Protein AF-0000000083253876 (afdb_homodimer)

pLDDT: mean 82.01, std 16.74, range [42.44, 98.65]

Foldseek 3Di:
DVVLLVVVLVVLVCLVVVLVVDDALLVSVLSSLVVLLVVCVVCLVSLVVSVCCQVQPADPVRHRPHCPVPPLVSLVSQLVSLVRNVVVVVFADADSVNSSVVSVVSVVLSVVSSVCVVVPVPDDSVVSSVVSSVVVSVVGHDDDD/DVVLLVVVLVVLVVLVVVLVVDDALLVSVLSSLVVLLVVCVVCLVSLVVSVCCQVQPADPVRHRDRPPVPPLVSLVSQLVSLVRNVVVVVFADADSVNSSVVSVVSVVLSVVSSVCVVVPVPDDSVVSSVVSSVVVSVVGHYDDD

Secondary structure (DSSP, 8-state):
-HHHHHHHHHHHHHHHHHHTT-SSHHHHHHHHHHHHHHHHHHTHHHHHHHHHHHHH-B-TTS-BSS--TT-GGGGHHHHHHHHHHHHTT-S----HHHHHHHHHHHHHHHHHHHHHHHH-TT--HHHHHHHHHHHHHHHHPPP--/-HHHHHHHHHHHHHHHHHHTT-SSHHHHHHHHHHHHHHHHHHTHHHHHHHHHHHHH-B-TTS-BSS--TT-GGGGHHHHHHHHHHHHTT-S----HHHHHHHHHHHHHHHHHHHHHHHH-TT--HHHHHHHHHHHHHHHHPPP--

Solvent-accessible surface area (backbone atoms only — not comparable to full-atom values): 15857 Å² total; per-residue (Å²): 112,73,59,60,54,49,44,54,54,44,49,59,55,50,51,54,59,68,45,71,70,47,89,44,34,61,56,30,54,46,49,54,54,48,50,54,54,50,48,40,66,76,36,46,70,61,49,50,51,47,50,51,44,37,78,59,38,49,46,97,84,64,44,65,69,46,69,58,64,67,58,60,66,80,35,44,68,48,34,51,39,52,51,44,10,47,73,74,60,60,28,35,94,68,52,74,67,41,32,51,48,50,25,51,33,51,52,38,41,54,53,46,50,54,52,36,59,74,55,26,90,81,58,54,64,67,61,50,47,54,35,53,45,52,42,53,50,38,43,33,44,53,74,81,128,112,73,60,59,55,49,45,52,54,44,48,58,54,50,53,52,59,70,45,71,72,46,90,44,35,60,57,29,54,47,49,51,56,48,52,53,53,49,47,41,66,76,36,45,70,60,50,51,53,47,51,50,44,42,78,60,39,48,46,98,84,66,43,62,67,65,66,50,64,68,58,60,67,81,36,46,68,50,34,51,40,53,52,43,10,47,73,75,60,57,28,32,95,68,51,73,66,42,33,51,47,49,24,50,32,50,52,38,42,54,53,47,49,54,53,36,58,75,56,24,91,80,57,55,65,68,62,49,48,55,35,53,45,52,42,53,51,40,42,35,42,52,74,82,126

Radius of gyration: 18.75 Å; Cα contacts (8 Å, |Δi|>4): 292; chains: 2; bounding box: 39×58×48 Å

InterPro domains:
  IPR036271 Tetracyclin repressor-like, C-terminal domain superfamily [SSF48498] (25-137)

Nearest PDB structures (foldseek):
  2f07-assembly1_B  TM=6.619E-01  e=4.358E-02  Bacillus subtilis subsp. subtilis str. 168
  3qpl-assembly1_A  TM=7.274E-01  e=1.637E-01  Mycobacterium tuberculosis
  4jps-assembly1_B  TM=2.281E-01  e=9.651E+00  Homo sapiens
  2f07-assembly1_B  TM=6.609E-01  e=1.029E-01  Bacillus subtilis subsp. subtilis str. 168
  8iyj-assembly1_T5  TM=2.016E-01  e=9.267E+00  Mus musculus

Organism: NCBI:txid582686

Structure (mmCIF, N/CA/C/O backbone):
data_AF-0000000083253876-model_v1
#
loop_
_entity.id
_entity.type
_entity.pdbx_description
1 polymer 'TetR family transcriptional regulator'
#
loop_
_atom_site.group_PDB
_atom_site.id
_atom_site.type_symbol
_atom_site.label_atom_id
_atom_site.label_alt_id
_atom_site.label_comp_id
_atom_site.label_asym_id
_atom_site.label_entity_id
_atom_site.label_seq_id
_atom_site.pdbx_PDB_ins_code
_atom_site.Cartn_x
_atom_site.Cartn_y
_atom_site.Cartn_z
_atom_site.occupancy
_atom_site.B_iso_or_equiv
_atom_site.auth_seq_id
_atom_site.auth_comp_id
_atom_site.auth_asym_id
_atom_site.auth_atom_id
_atom_site.pdbx_PDB_model_num
ATOM 1 N N . MET A 1 1 ? -10.119 11.822 23.456 1 42.54 1 MET A N 1
ATOM 2 C CA . MET A 1 1 ? -9.439 11.86 22.164 1 42.54 1 MET A CA 1
ATOM 3 C C . MET A 1 1 ? -8.58 10.616 21.964 1 42.54 1 MET A C 1
ATOM 5 O O . MET A 1 1 ? -8.663 9.959 20.925 1 42.54 1 MET A O 1
ATOM 9 N N . GLN A 1 2 ? -7.855 10.327 23.086 1 49.99 2 GLN A N 1
ATOM 10 C CA . GLN A 1 2 ? -7.008 9.139 23.079 1 49.99 2 GLN A CA 1
ATOM 11 C C . GLN A 1 2 ? -7.84 7.871 22.904 1 49.99 2 GLN A C 1
ATOM 13 O O . GLN A 1 2 ? -7.433 6.948 22.196 1 49.99 2 GLN A O 1
ATOM 18 N N . HIS A 1 3 ? -8.916 7.945 23.328 1 50.51 3 HIS A N 1
ATOM 19 C CA . HIS A 1 3 ? -9.791 6.779 23.358 1 50.51 3 HIS A CA 1
ATOM 20 C C . HIS A 1 3 ? -10.293 6.431 21.961 1 50.51 3 HIS A C 1
ATOM 22 O O . HIS A 1 3 ? -10.444 5.254 21.626 1 50.51 3 HIS A O 1
ATOM 28 N N . ILE A 1 4 ? -10.472 7.443 21.21 1 48.75 4 ILE A N 1
ATOM 29 C CA . ILE A 1 4 ? -11.059 7.219 19.894 1 48.75 4 ILE A CA 1
ATOM 30 C C . ILE A 1 4 ? -10.067 6.471 19.007 1 48.75 4 ILE A C 1
ATOM 32 O O . ILE A 1 4 ? -10.444 5.536 18.295 1 48.75 4 ILE A O 1
ATOM 36 N N . VAL A 1 5 ? -8.858 6.868 19.146 1 54.65 5 VAL A N 1
ATOM 37 C CA . VAL A 1 5 ? -7.824 6.203 18.361 1 54.65 5 VAL A CA 1
ATOM 38 C C . VAL A 1 5 ? -7.683 4.752 18.817 1 54.65 5 VAL A C 1
ATOM 40 O O . VAL A 1 5 ? -7.577 3.843 17.99 1 54.65 5 VAL A O 1
ATOM 43 N N . GLU A 1 6 ? -7.663 4.573 20.042 1 54.77 6 GLU A N 1
ATOM 44 C CA . GLU A 1 6 ? -7.535 3.226 20.59 1 54.77 6 GLU A CA 1
ATOM 45 C C . GLU A 1 6 ? -8.688 2.334 20.137 1 54.77 6 GLU A C 1
ATOM 47 O O . GLU A 1 6 ? -8.492 1.149 19.859 1 54.77 6 GLU A O 1
ATOM 52 N N . ASP A 1 7 ? -9.699 2.916 20.066 1 52.88 7 ASP A N 1
ATOM 53 C CA . ASP A 1 7 ? -10.888 2.156 19.694 1 52.88 7 ASP A CA 1
ATOM 54 C C . ASP A 1 7 ? -10.781 1.634 18.263 1 52.88 7 ASP A C 1
ATOM 56 O O . ASP A 1 7 ? -11.195 0.509 17.974 1 52.88 7 ASP A O 1
ATOM 60 N N . LEU A 1 8 ? -10.287 2.429 17.45 1 52.64 8 LEU A N 1
ATOM 61 C CA . LEU A 1 8 ? -10.181 1.993 16.062 1 52.64 8 LEU A CA 1
ATOM 62 C C . LEU A 1 8 ? -9.224 0.813 15.934 1 52.64 8 LEU A C 1
ATOM 64 O O . LEU A 1 8 ? -9.502 -0.141 15.203 1 52.64 8 LEU A O 1
ATOM 68 N N . TYR A 1 9 ? -8.189 0.97 16.686 1 53.03 9 TYR A N 1
ATOM 69 C CA . TYR A 1 9 ? -7.237 -0.135 16.659 1 53.03 9 TYR A CA 1
ATOM 70 C C . TYR A 1 9 ? -7.824 -1.377 17.32 1 53.03 9 TYR A C 1
ATOM 72 O O . TYR A 1 9 ? -7.616 -2.496 16.847 1 53.03 9 TYR A O 1
ATOM 80 N N . VAL A 1 10 ? -8.532 -1.11 18.343 1 50.83 10 VAL A N 1
ATOM 81 C CA . VAL A 1 10 ? -9.207 -2.213 19.018 1 50.83 10 VAL A CA 1
ATOM 82 C C . VAL A 1 10 ? -10.227 -2.849 18.076 1 50.83 10 VAL A C 1
ATOM 84 O O . VAL A 1 10 ? -10.349 -4.075 18.021 1 50.83 10 VAL A O 1
ATOM 87 N N . LYS A 1 11 ? -10.87 -1.978 17.405 1 49.69 11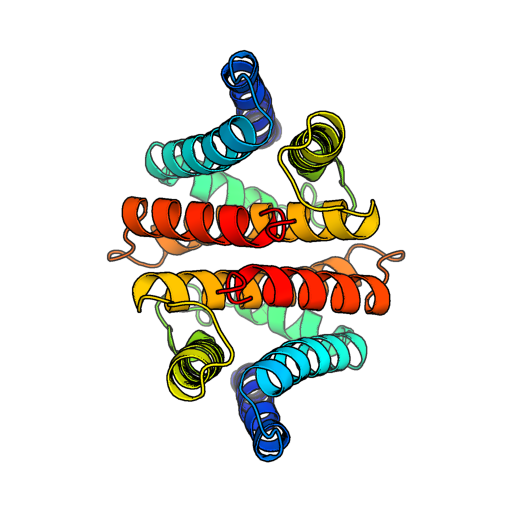 LYS A N 1
ATOM 88 C CA . LYS A 1 11 ? -11.86 -2.554 16.5 1 49.69 11 LYS A CA 1
ATOM 89 C C . LYS A 1 11 ? -11.188 -3.348 15.383 1 49.69 11 LYS A C 1
ATOM 91 O O . LYS A 1 11 ? -11.704 -4.38 14.95 1 49.69 11 LYS A O 1
ATOM 96 N N . GLY A 1 12 ? -10.12 -2.879 14.907 1 49.77 12 GLY A N 1
ATOM 97 C CA . GLY A 1 12 ? -9.315 -3.713 14.029 1 49.77 12 GLY A CA 1
ATOM 98 C C . GLY A 1 12 ? -8.945 -5.047 14.647 1 49.77 12 GLY A C 1
ATOM 99 O O . GLY A 1 12 ? -9.031 -6.087 13.991 1 49.77 12 GLY A O 1
ATOM 100 N N . ALA A 1 13 ? -8.557 -4.953 15.97 1 50.08 13 ALA A N 1
ATOM 101 C CA . ALA A 1 13 ? -8.302 -6.173 16.73 1 50.08 13 ALA A CA 1
ATOM 102 C C . ALA A 1 13 ? -9.567 -7.019 16.85 1 50.08 13 ALA A C 1
ATOM 104 O O . ALA A 1 13 ? -9.503 -8.25 16.822 1 50.08 13 ALA A O 1
ATOM 105 N N . SER A 1 14 ? -10.608 -6.418 17.1 1 48.39 14 SER A N 1
ATOM 106 C CA . SER A 1 14 ? -11.852 -7.169 17.228 1 48.39 14 SER A CA 1
ATOM 107 C C . SER A 1 14 ? -12.174 -7.929 15.946 1 48.39 14 SER A C 1
ATOM 109 O O . SER A 1 14 ? -12.811 -8.984 15.986 1 48.39 14 SER A O 1
ATOM 111 N N . PHE A 1 15 ? -11.956 -7.317 14.852 1 47.06 15 PHE A N 1
ATOM 112 C CA . PHE A 1 15 ? -12.221 -8.015 13.6 1 47.06 15 PHE A CA 1
ATOM 113 C C . PHE A 1 15 ? -11.455 -9.332 13.54 1 47.06 15 PHE A C 1
ATOM 115 O O . PHE A 1 15 ? -11.934 -10.309 12.96 1 47.06 15 PHE A O 1
ATOM 122 N N . MET A 1 16 ? -10.357 -9.393 14.203 1 51.74 16 MET A N 1
ATOM 123 C CA . MET A 1 16 ? -9.684 -10.68 14.352 1 51.74 16 MET A CA 1
ATOM 124 C C . MET A 1 16 ? -10.614 -11.71 14.982 1 51.74 16 MET A C 1
ATOM 126 O O . MET A 1 16 ? -10.506 -12.905 14.7 1 51.74 16 MET A O 1
ATOM 130 N N . SER A 1 17 ? -11.501 -11.285 15.724 1 49.72 17 SER A N 1
ATOM 131 C CA . SER A 1 17 ? -12.439 -12.228 16.325 1 49.72 17 SER A CA 1
ATOM 132 C C . SER A 1 17 ? -13.345 -12.853 15.27 1 49.72 17 SER A C 1
ATOM 134 O O . SER A 1 17 ? -13.814 -13.981 15.437 1 49.72 17 SER A O 1
ATOM 136 N N . LYS A 1 18 ? -13.747 -12.186 14.317 1 49.7 18 LYS A N 1
ATOM 137 C CA . LYS A 1 18 ? -14.609 -12.788 13.303 1 49.7 18 LYS A CA 1
ATOM 138 C C . LYS A 1 18 ? -13.839 -13.799 12.458 1 49.7 18 LYS A C 1
ATOM 140 O O . LYS A 1 18 ? -14.432 -14.714 11.883 1 49.7 18 LYS A O 1
ATOM 145 N N . ILE A 1 19 ? -12.475 -13.662 12.484 1 55.25 19 ILE A N 1
ATOM 146 C CA . ILE A 1 19 ? -11.596 -14.492 11.667 1 55.25 19 ILE A CA 1
ATOM 147 C C . ILE A 1 19 ? -11.462 -15.876 12.297 1 55.25 19 ILE A C 1
ATOM 149 O O . ILE A 1 19 ? -11.122 -16.845 11.615 1 55.25 19 ILE A O 1
ATOM 153 N N . ALA A 1 20 ? -12.03 -15.95 13.469 1 58.11 20 ALA A N 1
ATOM 154 C CA . ALA A 1 20 ? -11.895 -17.215 14.186 1 58.11 20 ALA A CA 1
ATOM 155 C C . ALA A 1 20 ? -12.693 -18.322 13.502 1 58.11 20 ALA A C 1
ATOM 157 O O . ALA A 1 20 ? -12.462 -19.507 13.751 1 58.11 20 ALA A O 1
ATOM 158 N N . THR A 1 21 ? -13.315 -17.932 12.499 1 67.43 21 THR A N 1
ATOM 159 C CA . THR A 1 21 ? -14.162 -19 11.979 1 67.43 21 THR A CA 1
ATOM 160 C C . THR A 1 21 ? -13.641 -19.496 10.633 1 67.43 21 THR A C 1
ATOM 162 O O . THR A 1 21 ? -14.15 -20.477 10.088 1 67.43 21 THR A O 1
ATOM 165 N N . GLU A 1 22 ? -12.647 -18.861 10.168 1 78.93 22 GLU A N 1
ATOM 166 C CA . GLU A 1 22 ? -12.165 -19.276 8.854 1 78.93 22 GLU A CA 1
ATOM 167 C C . GLU A 1 22 ? -11.342 -20.557 8.947 1 78.93 22 GLU A C 1
ATOM 169 O O . GLU A 1 22 ? -10.616 -20.765 9.922 1 78.93 22 GLU A O 1
ATOM 174 N N . SER A 1 23 ? -11.441 -21.385 7.91 1 86.28 23 SER A N 1
ATOM 175 C CA . SER A 1 23 ? -10.849 -22.718 7.961 1 86.28 23 SER A CA 1
ATOM 176 C C . SER A 1 23 ? -9.455 -22.728 7.343 1 86.28 23 SER A C 1
ATOM 178 O O . SER A 1 23 ? -8.683 -23.665 7.554 1 86.28 23 SER A O 1
ATOM 180 N N . THR A 1 24 ? -9.201 -21.783 6.538 1 91.98 24 THR A N 1
ATOM 181 C CA . THR A 1 24 ? -7.872 -21.718 5.94 1 91.98 24 THR A CA 1
ATOM 182 C C . THR A 1 24 ? -7.307 -20.303 6.03 1 91.98 24 THR A C 1
ATOM 184 O O . THR A 1 24 ? -8.057 -19.339 6.198 1 91.98 24 THR A O 1
ATOM 187 N N . ALA A 1 25 ? -6.036 -20.177 5.929 1 92.9 25 ALA A N 1
ATOM 188 C CA . ALA A 1 25 ? -5.381 -18.872 5.913 1 92.9 25 ALA A CA 1
ATOM 189 C C . ALA A 1 25 ? -5.85 -18.038 4.725 1 92.9 25 ALA A C 1
ATOM 191 O O . ALA A 1 25 ? -5.995 -16.818 4.833 1 92.9 25 ALA A O 1
ATOM 192 N N . SER A 1 26 ? -6.079 -18.73 3.603 1 94.72 26 SER A N 1
ATOM 193 C CA . SER A 1 26 ? -6.536 -18.034 2.404 1 94.72 26 SER A CA 1
ATOM 194 C C . SER A 1 26 ? -7.883 -17.357 2.637 1 94.72 26 SER A C 1
ATOM 196 O O . SER A 1 26 ? -8.052 -16.176 2.327 1 94.72 26 SER A O 1
ATOM 198 N N . THR A 1 27 ? -8.833 -18.074 3.235 1 93.98 27 THR A N 1
ATOM 199 C CA . THR A 1 27 ? -10.147 -17.501 3.506 1 93.98 27 THR A CA 1
ATOM 200 C C . THR A 1 27 ? -10.059 -16.438 4.597 1 93.98 27 THR A C 1
ATOM 202 O O . THR A 1 27 ? -10.804 -15.456 4.574 1 93.98 27 THR A O 1
ATOM 205 N N . MET A 1 28 ? -9.126 -16.602 5.494 1 92.9 28 MET A N 1
ATOM 206 C CA . MET A 1 28 ? -8.935 -15.615 6.553 1 92.9 28 MET A CA 1
ATOM 207 C C . MET A 1 28 ? -8.371 -14.315 5.99 1 92.9 28 MET A C 1
ATOM 209 O O . MET A 1 28 ? -8.802 -13.227 6.376 1 92.9 28 MET A O 1
ATOM 213 N N . LEU A 1 29 ? -7.385 -14.415 5.095 1 93.99 29 LEU A N 1
ATOM 214 C CA . LEU A 1 29 ? -6.812 -13.228 4.47 1 93.99 29 LEU A CA 1
ATOM 215 C C . LEU A 1 29 ? -7.874 -12.457 3.692 1 93.99 29 LEU A C 1
ATOM 217 O O . LEU A 1 29 ? -7.97 -11.233 3.809 1 93.99 29 LEU A O 1
ATOM 221 N N . ARG A 1 30 ? -8.698 -13.145 2.99 1 95.41 30 ARG A N 1
ATOM 222 C CA . ARG A 1 30 ? -9.806 -12.54 2.259 1 95.41 30 ARG A CA 1
ATOM 223 C C . ARG A 1 30 ? -10.758 -11.818 3.206 1 95.41 30 ARG A C 1
ATOM 225 O O . ARG A 1 30 ? -11.12 -10.663 2.969 1 95.41 30 ARG A O 1
ATOM 232 N N . SER A 1 31 ? -11.132 -12.48 4.24 1 93.14 31 SER A N 1
ATOM 233 C CA . SER A 1 31 ? -12.074 -11.925 5.206 1 93.14 31 SER A CA 1
ATOM 234 C C . SER A 1 31 ? -11.501 -10.687 5.888 1 93.14 31 SER A C 1
ATOM 236 O O . SER A 1 31 ? -12.227 -9.728 6.158 1 93.14 31 SER A O 1
ATOM 238 N N . TYR A 1 32 ? -10.209 -10.722 6.154 1 91.94 32 TYR A N 1
ATOM 239 C CA . TYR A 1 32 ? -9.542 -9.584 6.777 1 91.94 32 TYR A CA 1
ATOM 240 C C . TYR A 1 32 ? -9.643 -8.344 5.897 1 91.94 32 TYR A C 1
ATOM 242 O O . TYR A 1 32 ? -10.053 -7.278 6.361 1 91.94 32 TYR A O 1
ATOM 250 N N . ILE A 1 33 ? -9.316 -8.45 4.665 1 94.85 33 ILE A N 1
ATOM 251 C CA . ILE A 1 33 ? -9.334 -7.327 3.734 1 94.85 33 ILE A CA 1
ATOM 252 C C . ILE A 1 33 ? -10.768 -6.839 3.541 1 94.85 33 ILE A C 1
ATOM 254 O O . ILE A 1 33 ? -11.046 -5.644 3.669 1 94.85 33 ILE A O 1
ATOM 258 N N . GLU A 1 34 ? -11.677 -7.76 3.34 1 94.27 34 GLU A N 1
ATOM 259 C CA . GLU A 1 34 ? -13.072 -7.421 3.08 1 94.27 34 GLU A CA 1
ATOM 260 C C . GLU A 1 34 ? -13.696 -6.7 4.272 1 94.27 34 GLU A C 1
ATOM 262 O O . GLU A 1 34 ? -14.347 -5.666 4.107 1 94.27 34 GLU A O 1
ATOM 267 N N . THR A 1 35 ? -13.51 -7.206 5.423 1 91.49 35 THR A N 1
ATOM 268 C CA . THR A 1 35 ? -14.161 -6.66 6.609 1 91.49 35 THR A CA 1
ATOM 269 C C . THR A 1 35 ? -13.606 -5.278 6.943 1 91.49 35 THR A C 1
ATOM 271 O O . THR A 1 35 ? -14.354 -4.383 7.342 1 91.49 35 THR A O 1
ATOM 274 N N . ASN A 1 36 ? -12.291 -5.12 6.82 1 91.82 36 ASN A N 1
ATOM 275 C CA . ASN A 1 36 ? -11.705 -3.805 7.054 1 91.82 36 ASN A CA 1
ATOM 276 C C . ASN A 1 36 ? -12.267 -2.761 6.092 1 91.82 36 ASN A C 1
ATOM 278 O O . ASN A 1 36 ? -12.657 -1.671 6.512 1 91.82 36 ASN A O 1
ATOM 282 N N . LEU A 1 37 ? -12.347 -3.104 4.822 1 94.82 37 LEU A N 1
ATOM 283 C CA . LEU A 1 37 ? -12.811 -2.151 3.82 1 94.82 37 LEU A CA 1
ATOM 284 C C . LEU A 1 37 ? -14.304 -1.884 3.974 1 94.82 37 LEU A C 1
ATOM 286 O O . LEU A 1 37 ? -14.765 -0.762 3.751 1 94.82 37 LEU A O 1
ATOM 290 N N . GLU A 1 38 ? -15.093 -2.899 4.382 1 92.84 38 GLU A N 1
ATOM 291 C CA . GLU A 1 38 ? -16.507 -2.705 4.69 1 92.84 38 GLU A CA 1
ATOM 292 C C . GLU A 1 38 ? -16.691 -1.753 5.868 1 92.84 38 GLU A C 1
ATOM 294 O O . GLU A 1 38 ? -17.584 -0.904 5.854 1 92.84 38 GLU A O 1
ATOM 299 N N . TYR A 1 39 ? -15.931 -1.941 6.819 1 89.76 39 TYR A N 1
ATOM 300 C CA . TYR A 1 39 ? -15.981 -1.074 7.99 1 89.76 39 TYR A CA 1
ATOM 301 C C . TYR A 1 39 ? -15.68 0.372 7.613 1 89.76 39 TYR A C 1
ATOM 303 O O . TYR A 1 39 ? -16.376 1.292 8.047 1 89.76 39 TYR A O 1
ATOM 311 N N . ILE A 1 40 ? -14.621 0.593 6.892 1 92.58 40 ILE A N 1
ATOM 312 C CA . ILE A 1 40 ? -14.224 1.924 6.448 1 92.58 40 ILE A CA 1
ATOM 313 C C . ILE A 1 40 ? -15.374 2.578 5.684 1 92.58 40 ILE A C 1
ATOM 315 O O . ILE A 1 40 ? -15.695 3.746 5.914 1 92.58 40 ILE A O 1
ATOM 319 N N . LEU A 1 41 ? -15.967 1.755 4.777 1 92.96 41 LEU A N 1
ATOM 320 C CA . LEU A 1 41 ? -17.071 2.276 3.979 1 92.96 41 LEU A CA 1
ATOM 321 C C . LEU A 1 41 ? -18.248 2.666 4.867 1 92.96 41 LEU A C 1
ATOM 323 O O . LEU A 1 41 ? -18.851 3.724 4.678 1 92.96 41 LEU A O 1
ATOM 327 N N . ALA A 1 42 ? -18.568 1.877 5.852 1 91.79 42 ALA A N 1
ATOM 328 C CA . ALA A 1 42 ? -19.718 2.076 6.73 1 91.79 42 ALA A CA 1
ATOM 329 C C . ALA A 1 42 ? -19.473 3.228 7.701 1 91.79 42 ALA A C 1
ATOM 331 O O . ALA A 1 42 ? -20.42 3.846 8.193 1 91.79 42 ALA A O 1
ATOM 332 N N . HIS A 1 43 ? -18.268 3.561 8.003 1 88.9 43 HIS A N 1
ATOM 333 C CA . HIS A 1 43 ? -17.938 4.57 9.004 1 88.9 43 HIS A CA 1
ATOM 334 C C . HIS A 1 43 ? -17.003 5.63 8.43 1 88.9 43 HIS A C 1
ATOM 336 O O . HIS A 1 43 ? -16.065 6.065 9.102 1 88.9 43 HIS A O 1
ATOM 342 N N . LYS A 1 44 ? -17.217 5.961 7.23 1 88.27 44 LYS A N 1
ATOM 343 C CA . LYS A 1 44 ? -16.314 6.804 6.452 1 88.27 44 LYS A CA 1
ATOM 344 C C . LYS A 1 44 ? -15.987 8.095 7.198 1 88.27 44 LYS A C 1
ATOM 346 O O . LYS A 1 44 ? -14.826 8.504 7.261 1 88.27 44 LYS A O 1
ATOM 351 N N . GLN A 1 45 ? -16.974 8.753 7.814 1 85.88 45 GLN A N 1
ATOM 352 C CA . GLN A 1 45 ? -16.756 10.025 8.496 1 85.88 45 GLN A CA 1
ATOM 353 C C . GLN A 1 45 ? -15.927 9.834 9.763 1 85.88 45 GLN A C 1
ATOM 355 O O . GLN A 1 45 ? -15.031 10.63 10.051 1 85.88 45 GLN A O 1
ATOM 360 N N . HIS A 1 46 ? -16.265 8.841 10.413 1 84.11 46 HIS A N 1
ATOM 361 C CA . HIS A 1 46 ? -15.536 8.535 11.638 1 84.11 46 HIS A CA 1
ATOM 362 C C . HIS A 1 46 ? -14.089 8.158 11.339 1 84.11 46 HIS A C 1
ATOM 364 O O . HIS A 1 46 ? -13.169 8.616 12.022 1 84.11 46 HIS A O 1
ATOM 370 N N . VAL A 1 47 ? -13.863 7.341 10.335 1 84.19 47 VAL A N 1
ATOM 371 C CA . VAL A 1 47 ? -12.527 6.897 9.952 1 84.19 47 VAL A CA 1
ATOM 372 C C . VAL A 1 47 ? -11.693 8.095 9.503 1 84.19 47 VAL A C 1
ATOM 374 O O . VAL A 1 47 ? -10.529 8.227 9.887 1 84.19 47 VAL A O 1
ATOM 377 N N . ALA A 1 48 ? -12.273 8.918 8.787 1 82.27 48 ALA A N 1
ATOM 378 C CA . ALA A 1 48 ? -11.597 10.125 8.318 1 82.27 48 ALA A CA 1
ATOM 379 C C . ALA A 1 48 ? -11.174 11.006 9.49 1 82.27 48 ALA A C 1
ATOM 381 O O . ALA A 1 48 ? -10.069 11.555 9.495 1 82.27 48 ALA A O 1
ATOM 382 N N . ALA A 1 49 ? -12.025 11.18 10.461 1 82.95 49 ALA A N 1
ATOM 383 C CA . ALA A 1 49 ? -11.736 11.993 11.639 1 82.95 49 ALA A CA 1
ATOM 384 C C . ALA A 1 49 ? -10.571 11.412 12.435 1 82.95 49 ALA A C 1
ATOM 386 O O . ALA A 1 49 ? -9.681 12.147 12.871 1 82.95 49 ALA A O 1
ATOM 387 N N . VAL A 1 50 ? -10.561 10.179 12.547 1 80.45 50 VAL A N 1
ATOM 388 C CA . VAL A 1 50 ? -9.503 9.507 13.294 1 80.45 50 VAL A CA 1
ATOM 389 C C . VAL A 1 50 ? -8.175 9.655 12.554 1 80.45 50 VAL A C 1
ATOM 391 O O . VAL A 1 50 ? -7.144 9.942 13.167 1 80.45 50 VAL A O 1
ATOM 394 N N . ALA A 1 51 ? -8.244 9.389 11.255 1 76.4 51 ALA A N 1
ATOM 395 C CA . ALA A 1 51 ? -7.039 9.532 10.441 1 76.4 51 ALA A CA 1
ATOM 396 C C . ALA A 1 51 ? -6.454 10.935 10.569 1 76.4 51 ALA A C 1
ATOM 398 O O . ALA A 1 51 ? -5.238 11.097 10.702 1 76.4 51 ALA A O 1
ATOM 399 N N . ASP A 1 52 ? -7.317 11.916 10.625 1 75.52 52 ASP A N 1
ATOM 400 C CA . ASP A 1 52 ? -6.9 13.308 10.763 1 75.52 52 ASP A CA 1
ATOM 401 C C . ASP A 1 52 ? -6.214 13.545 12.106 1 75.52 52 ASP A C 1
ATOM 403 O O . ASP A 1 52 ? -5.205 14.25 12.178 1 75.52 52 ASP A O 1
ATOM 407 N N . ILE A 1 53 ? -6.734 12.972 13.039 1 75.69 53 ILE A N 1
ATOM 408 C CA . ILE A 1 53 ? -6.185 13.138 14.38 1 75.69 53 ILE A CA 1
ATOM 409 C C . ILE A 1 53 ? -4.827 12.446 14.471 1 75.69 53 ILE A C 1
ATOM 411 O O . ILE A 1 53 ? -3.85 13.04 14.933 1 75.69 53 ILE A O 1
ATOM 415 N N . VAL A 1 54 ? -4.767 11.282 13.943 1 73.05 54 VAL A N 1
ATOM 416 C CA . VAL A 1 54 ? -3.553 10.475 14.01 1 73.05 54 VAL A CA 1
ATOM 417 C C . VAL A 1 54 ? -2.443 11.143 13.203 1 73.05 54 VAL A C 1
ATOM 419 O O . VAL A 1 54 ? -1.282 11.151 13.62 1 73.05 54 VAL A O 1
ATOM 422 N N . MET A 1 55 ? -2.724 11.744 12.12 1 70.27 55 MET A N 1
ATOM 423 C CA . MET A 1 55 ? -1.733 12.311 11.209 1 70.27 55 MET A CA 1
ATOM 424 C C . MET A 1 55 ? -1.337 13.718 11.644 1 70.27 55 MET A C 1
ATOM 426 O O . MET A 1 55 ? -0.321 14.249 11.192 1 70.27 55 MET A O 1
ATOM 430 N N . ASN A 1 56 ? -2.147 14.27 12.603 1 70.32 56 ASN A N 1
ATOM 431 C CA . ASN A 1 56 ? -1.9 15.684 12.862 1 70.32 56 ASN A CA 1
ATOM 432 C C . ASN A 1 56 ? -1.658 15.949 14.345 1 70.32 56 ASN A C 1
ATOM 434 O O . ASN A 1 56 ? -1.129 16.999 14.714 1 70.32 56 ASN A O 1
ATOM 438 N N . LEU A 1 57 ? -2.095 15.065 15.174 1 73.45 57 LEU A N 1
ATOM 439 C CA . LEU A 1 57 ? -1.968 15.342 16.6 1 73.45 57 LEU A CA 1
ATOM 440 C C . LEU A 1 57 ? -0.507 15.292 17.036 1 73.45 57 LEU A C 1
ATOM 442 O O . LEU A 1 57 ? 0.198 14.323 16.747 1 73.45 57 LEU A O 1
ATOM 446 N N . ARG A 1 58 ? -0.062 16.373 17.522 1 74.06 58 ARG A N 1
ATOM 447 C CA . ARG A 1 58 ? 1.318 16.531 17.969 1 74.06 58 ARG A CA 1
ATOM 448 C C . ARG A 1 58 ? 1.377 16.872 19.454 1 74.06 58 ARG A C 1
ATOM 450 O O . ARG A 1 58 ? 0.433 17.444 20.003 1 74.06 58 ARG A O 1
ATOM 457 N N . ASP A 1 59 ? 2.394 16.427 20.053 1 76.39 59 ASP A N 1
ATOM 458 C CA . ASP A 1 59 ? 2.602 16.819 21.444 1 76.39 59 ASP A CA 1
ATOM 459 C C . ASP A 1 59 ? 3.191 18.224 21.537 1 76.39 59 ASP A C 1
ATOM 461 O O . ASP A 1 59 ? 3.25 18.945 20.538 1 76.39 59 ASP A O 1
ATOM 465 N N . GLU A 1 60 ? 3.496 18.577 22.805 1 80.98 60 GLU A N 1
ATOM 466 C CA . GLU A 1 60 ? 3.956 19.933 23.087 1 80.98 60 GLU A CA 1
ATOM 467 C C . GLU A 1 60 ? 5.24 20.249 22.326 1 80.98 60 GLU A C 1
ATOM 469 O O . GLU A 1 60 ? 5.542 21.416 22.065 1 80.98 60 GLU A O 1
ATOM 474 N N . GLU A 1 61 ? 5.892 19.232 22.011 1 81.39 61 GLU A N 1
ATOM 475 C CA . GLU A 1 61 ? 7.168 19.415 21.326 1 81.39 61 GLU A CA 1
ATOM 476 C C . GLU A 1 61 ? 7.001 19.318 19.812 1 81.39 61 GLU A C 1
ATOM 478 O O . GLU A 1 61 ? 7.985 19.356 19.07 1 81.39 61 GLU A O 1
ATOM 483 N N . GLY A 1 62 ? 5.881 19.101 19.361 1 72.09 62 GLY A N 1
ATOM 484 C CA . GLY A 1 62 ? 5.585 19.09 17.937 1 72.09 62 GLY A CA 1
ATOM 485 C C . GLY A 1 62 ? 5.711 17.714 17.311 1 72.09 62 GLY A C 1
ATOM 486 O O . GLY A 1 62 ? 5.636 17.573 16.089 1 72.09 62 GLY A O 1
ATOM 487 N N . LYS A 1 63 ? 5.865 16.804 18.183 1 69.86 63 LYS A N 1
ATOM 488 C CA . LYS A 1 63 ? 6.009 15.448 17.662 1 69.86 63 LYS A CA 1
ATOM 489 C C . LYS A 1 63 ? 4.655 14.749 17.568 1 69.86 63 LYS A C 1
ATOM 491 O O . LYS A 1 63 ? 3.797 14.928 18.435 1 69.86 63 LYS A O 1
ATOM 496 N N . LEU A 1 64 ? 4.49 13.835 16.483 1 67.47 64 LEU A N 1
ATOM 497 C CA . LEU A 1 64 ? 3.245 13.093 16.318 1 67.47 64 LEU A CA 1
ATOM 498 C C . LEU A 1 64 ? 3.014 12.15 17.495 1 67.47 64 LEU A C 1
ATOM 500 O O . LEU A 1 64 ? 3.929 11.435 17.911 1 67.47 64 LEU A O 1
ATOM 504 N N . ILE A 1 65 ? 1.804 12.224 18.061 1 68.3 65 ILE A N 1
ATOM 505 C CA . ILE A 1 65 ? 1.447 11.44 19.239 1 68.3 65 ILE A CA 1
ATOM 506 C C . ILE A 1 65 ? 1.129 10.005 18.826 1 68.3 65 ILE A C 1
ATOM 508 O O . ILE A 1 65 ? 1.52 9.055 19.508 1 68.3 65 ILE A O 1
ATOM 512 N N . TYR A 1 66 ? 0.315 9.992 17.661 1 59.04 66 TYR A N 1
ATOM 513 C CA . TYR A 1 66 ? -0.173 8.705 17.18 1 59.04 66 TYR A CA 1
ATOM 514 C C . TYR A 1 66 ? 0.577 8.271 15.926 1 59.04 66 TYR A C 1
ATOM 516 O O . TYR A 1 66 ? 1.039 9.111 15.15 1 59.04 66 TYR A O 1
ATOM 524 N N . HIS A 1 67 ? 1.247 7.34 15.839 1 57.43 67 HIS A N 1
ATOM 525 C CA . HIS A 1 67 ? 1.94 6.753 14.698 1 57.43 67 HIS A CA 1
ATOM 526 C C . HIS A 1 67 ? 3.429 6.588 14.982 1 57.43 67 HIS A C 1
ATOM 528 O O . HIS A 1 67 ? 4.268 7.088 14.229 1 57.43 67 HIS A O 1
ATOM 534 N N . LYS A 1 68 ? 3.464 6.143 16.143 1 51.84 68 LYS A N 1
ATOM 535 C CA . LYS A 1 68 ? 4.857 5.722 16.263 1 51.84 68 LYS A CA 1
ATOM 536 C C . LYS A 1 68 ? 5.191 4.629 15.253 1 51.84 68 LYS A C 1
ATOM 538 O O . LYS A 1 68 ? 4.647 3.524 15.323 1 51.84 68 LYS A O 1
ATOM 543 N N . PRO A 1 69 ? 5.657 5.114 13.999 1 49.84 69 PRO A N 1
ATOM 544 C CA . PRO A 1 69 ? 6.059 4.217 12.913 1 49.84 69 PRO A CA 1
ATOM 545 C C . PRO A 1 69 ? 6.588 2.877 13.42 1 49.84 69 PRO A C 1
ATOM 547 O O . PRO A 1 69 ? 6.451 1.858 12.739 1 49.84 69 PRO A O 1
ATOM 550 N N . THR A 1 70 ? 6.975 2.99 14.699 1 50.15 70 THR A N 1
ATOM 551 C CA . THR A 1 70 ? 7.658 1.802 15.199 1 50.15 70 THR A CA 1
ATOM 552 C C . THR A 1 70 ? 6.652 0.773 15.708 1 50.15 70 THR A C 1
ATOM 554 O O . THR A 1 70 ? 7.027 -0.346 16.063 1 50.15 70 THR A O 1
ATOM 557 N N . ASP A 1 71 ? 5.431 1.283 15.69 1 57.83 71 ASP A N 1
ATOM 558 C CA . ASP A 1 71 ? 4.527 0.295 16.271 1 57.83 71 ASP A CA 1
ATOM 559 C C . ASP A 1 71 ? 4.136 -0.764 15.243 1 57.83 71 ASP A C 1
ATOM 561 O O . ASP A 1 71 ? 3.203 -0.563 14.462 1 57.83 71 ASP A O 1
ATOM 565 N N . ASN A 1 72 ? 4.929 -1.789 15.167 1 67.64 72 ASN A N 1
ATOM 566 C CA . ASN A 1 72 ? 4.786 -2.969 14.321 1 67.64 72 ASN A CA 1
ATOM 567 C C . ASN A 1 72 ? 3.589 -3.818 14.74 1 67.64 72 ASN A C 1
ATOM 569 O O . ASN A 1 72 ? 3.225 -4.77 14.048 1 67.64 72 ASN A O 1
ATOM 573 N N . ALA A 1 73 ? 2.931 -3.352 15.732 1 75.3 73 ALA A N 1
ATOM 574 C CA . ALA A 1 73 ? 1.834 -4.169 16.244 1 75.3 73 ALA A CA 1
ATOM 575 C C . ALA A 1 73 ? 0.648 -4.159 15.283 1 75.3 73 ALA A C 1
ATOM 577 O O . ALA A 1 73 ? -0.113 -5.127 15.216 1 75.3 73 ALA A O 1
ATOM 578 N N . ILE A 1 74 ? 0.559 -3.12 14.526 1 81.69 74 ILE A N 1
ATOM 579 C CA . ILE A 1 74 ? -0.569 -2.974 13.612 1 81.69 74 ILE A CA 1
ATOM 580 C C . ILE A 1 74 ? -0.471 -4.016 12.5 1 81.69 74 ILE A C 1
ATOM 582 O O . ILE A 1 74 ? -1.475 -4.359 11.872 1 81.69 74 ILE A O 1
ATOM 586 N N . TYR A 1 75 ? 0.702 -4.594 12.336 1 89.02 75 TYR A N 1
ATOM 587 C CA . TYR A 1 75 ? 0.907 -5.544 11.248 1 89.02 75 TYR A CA 1
ATOM 588 C C . TYR A 1 75 ? 0.766 -6.978 11.743 1 89.02 75 TYR A C 1
ATOM 590 O O . TYR A 1 75 ? 0.656 -7.91 10.943 1 89.02 75 TYR A O 1
ATOM 598 N N . ALA A 1 76 ? 0.697 -7.208 13.024 1 86.99 76 ALA A N 1
ATOM 599 C CA . ALA A 1 76 ? 0.798 -8.528 13.64 1 86.99 76 ALA A CA 1
ATOM 600 C C . ALA A 1 76 ? -0.317 -9.448 13.151 1 86.99 76 ALA A C 1
ATOM 602 O O . ALA A 1 76 ? -0.069 -10.606 12.805 1 86.99 76 ALA A O 1
ATOM 603 N N . PRO A 1 77 ? -1.575 -8.977 13.028 1 88.45 77 PRO A N 1
ATOM 604 C CA . PRO A 1 77 ? -2.627 -9.889 12.57 1 88.45 77 PRO A CA 1
ATOM 605 C C . PRO A 1 77 ? -2.375 -10.419 11.16 1 88.45 77 PRO A C 1
ATOM 607 O O . PRO A 1 77 ? -2.584 -11.606 10.897 1 88.45 77 PRO A O 1
ATOM 610 N N . LEU A 1 78 ? -1.88 -9.575 10.314 1 93.12 78 LEU A N 1
ATOM 611 C CA . LEU A 1 78 ? -1.597 -9.988 8.943 1 93.12 78 LEU A CA 1
ATOM 612 C C . LEU A 1 78 ? -0.396 -10.926 8.895 1 93.12 78 LEU A C 1
ATOM 614 O O . LEU A 1 78 ? -0.405 -11.916 8.159 1 93.12 78 LEU A O 1
ATOM 618 N N . ILE A 1 79 ? 0.61 -10.618 9.695 1 92.83 79 ILE A N 1
ATOM 619 C CA . ILE A 1 79 ? 1.786 -11.48 9.744 1 92.83 79 ILE A CA 1
ATOM 620 C C . ILE A 1 79 ? 1.389 -12.866 10.246 1 92.83 79 ILE A C 1
ATOM 622 O O . ILE A 1 79 ? 1.832 -13.881 9.702 1 92.83 79 ILE A O 1
ATOM 626 N N . GLU A 1 80 ? 0.527 -12.92 11.19 1 90.35 80 GLU A N 1
ATOM 627 C CA . GLU A 1 80 ? 0.054 -14.187 11.738 1 90.35 80 GLU A CA 1
ATOM 628 C C . GLU A 1 80 ? -0.733 -14.979 10.698 1 90.35 80 GLU A C 1
ATOM 630 O O . GLU A 1 80 ? -0.589 -16.2 10.6 1 90.35 80 GLU A O 1
ATOM 635 N N . ILE A 1 81 ? -1.562 -14.342 9.959 1 93 81 ILE A N 1
ATOM 636 C CA . ILE A 1 81 ? -2.313 -15.004 8.898 1 93 81 ILE A CA 1
ATOM 637 C C . ILE A 1 81 ? -1.349 -15.573 7.86 1 93 81 ILE A C 1
ATOM 639 O O . ILE A 1 81 ? -1.494 -16.72 7.432 1 93 81 ILE A O 1
ATOM 643 N N . LEU A 1 82 ? -0.348 -14.795 7.447 1 95.32 82 LEU A N 1
ATOM 644 C CA . LEU A 1 82 ? 0.61 -15.213 6.429 1 95.32 82 LEU A CA 1
ATOM 645 C C . LEU A 1 82 ? 1.451 -16.385 6.923 1 95.32 82 LEU A C 1
ATOM 647 O O . LEU A 1 82 ? 1.747 -17.307 6.159 1 95.32 82 LEU A O 1
ATOM 651 N N . GLN A 1 83 ? 1.79 -16.335 8.172 1 93.33 83 GLN A N 1
ATOM 652 C CA . GLN A 1 83 ? 2.516 -17.449 8.772 1 93.33 83 GLN A CA 1
ATOM 653 C C . GLN A 1 83 ? 1.654 -18.708 8.813 1 93.33 83 GLN A C 1
ATOM 655 O O . GLN A 1 83 ? 2.131 -19.803 8.506 1 93.33 83 GLN A O 1
ATOM 660 N N . TRP A 1 84 ? 0.445 -18.557 9.165 1 92.08 84 TRP A N 1
ATOM 661 C CA . TRP A 1 84 ? -0.479 -19.686 9.18 1 92.08 84 TRP A CA 1
ATOM 662 C C . TRP A 1 84 ? -0.633 -20.282 7.785 1 92.08 84 TRP A C 1
ATOM 664 O O . TRP A 1 84 ? -0.734 -21.502 7.632 1 92.08 84 TRP A O 1
ATOM 674 N N . GLY A 1 85 ? -0.724 -19.435 6.758 1 94.04 85 GLY A N 1
ATOM 675 C CA . GLY A 1 85 ? -0.863 -19.903 5.388 1 94.04 85 GLY A CA 1
ATOM 676 C C . GLY A 1 85 ? 0.294 -20.773 4.934 1 94.04 85 GLY A C 1
ATOM 677 O O . GLY A 1 85 ? 0.115 -21.675 4.114 1 94.04 85 GLY A O 1
ATOM 678 N N . GLN A 1 86 ? 1.456 -20.523 5.48 1 92.59 86 GLN A N 1
ATOM 679 C CA . GLN A 1 86 ? 2.592 -21.403 5.224 1 92.59 86 GLN A CA 1
ATOM 680 C C . GLN A 1 86 ? 2.414 -22.749 5.922 1 92.59 86 GLN A C 1
ATOM 682 O O . GLN A 1 86 ? 2.675 -23.799 5.331 1 92.59 86 GLN A O 1
ATOM 687 N N . GLU A 1 87 ? 1.94 -22.686 7.124 1 89.81 87 GLU A N 1
ATOM 688 C CA . GLU A 1 87 ? 1.78 -23.884 7.943 1 89.81 87 GLU A CA 1
ATOM 689 C C . GLU A 1 87 ? 0.68 -24.787 7.392 1 89.81 87 GLU A C 1
ATOM 691 O O . GLU A 1 87 ? 0.821 -26.012 7.386 1 89.81 87 GLU A O 1
ATOM 696 N N . ASP A 1 88 ? -0.397 -24.187 6.953 1 89.9 88 ASP A N 1
ATOM 697 C CA . ASP A 1 88 ? -1.528 -24.994 6.506 1 89.9 88 ASP A CA 1
ATOM 698 C C . ASP A 1 88 ? -1.421 -25.313 5.016 1 89.9 88 ASP A C 1
ATOM 700 O O . ASP A 1 88 ? -2.292 -25.981 4.455 1 89.9 88 ASP A O 1
ATOM 704 N N . GLY A 1 89 ? -0.425 -24.744 4.405 1 91.48 89 GLY A N 1
ATOM 705 C CA . GLY A 1 89 ? -0.118 -25.085 3.025 1 91.48 89 GLY A CA 1
ATOM 706 C C . GLY A 1 89 ? -0.918 -24.279 2.019 1 91.48 89 GLY A C 1
ATOM 707 O O . GLY A 1 89 ? -0.891 -24.571 0.821 1 91.48 89 GLY A O 1
ATOM 708 N N . SER A 1 90 ? -1.597 -23.226 2.42 1 93.41 90 SER A N 1
ATOM 709 C CA . SER A 1 90 ? -2.432 -22.409 1.546 1 93.41 90 SER A CA 1
ATOM 710 C C . SER A 1 90 ? -1.585 -21.478 0.684 1 93.41 90 SER A C 1
ATOM 712 O O . SER A 1 90 ? -2.015 -21.058 -0.392 1 93.41 90 SER A O 1
ATOM 714 N N . PHE A 1 91 ? -0.407 -21.16 1.175 1 96.32 91 PHE A N 1
ATOM 715 C CA . PHE A 1 91 ? 0.367 -20.119 0.509 1 96.32 91 PHE A CA 1
ATOM 716 C C . PHE A 1 91 ? 1.695 -20.671 0.004 1 96.32 91 PHE A C 1
ATOM 718 O O . PHE A 1 91 ? 2.168 -21.703 0.485 1 96.32 91 PHE A O 1
ATOM 725 N N . ARG A 1 92 ? 2.276 -20.005 -0.97 1 95.18 92 ARG A N 1
ATOM 726 C CA . ARG A 1 92 ? 3.664 -20.229 -1.362 1 95.18 92 ARG A CA 1
ATOM 727 C C . ARG A 1 92 ? 4.611 -19.968 -0.195 1 95.18 92 ARG A C 1
ATOM 729 O O . ARG A 1 92 ? 4.214 -19.383 0.815 1 95.18 92 ARG A O 1
ATOM 736 N N . PRO A 1 93 ? 5.833 -20.431 -0.302 1 94.52 93 PRO A N 1
ATOM 737 C CA . PRO A 1 93 ? 6.776 -20.093 0.767 1 94.52 93 PRO A CA 1
ATOM 738 C C . PRO A 1 93 ? 6.92 -18.586 0.972 1 94.52 93 PRO A C 1
ATOM 740 O O . PRO A 1 93 ? 7.117 -17.844 0.006 1 94.52 93 PRO A O 1
ATOM 743 N N . ILE A 1 94 ? 6.751 -18.204 2.177 1 95.07 94 ILE A N 1
ATOM 744 C CA . ILE A 1 94 ? 6.852 -16.798 2.553 1 95.07 94 ILE A CA 1
ATOM 745 C C . ILE A 1 94 ? 7.856 -16.64 3.693 1 95.07 94 ILE A C 1
ATOM 747 O O . ILE A 1 94 ? 7.632 -17.135 4.8 1 95.07 94 ILE A O 1
ATOM 751 N N . MET A 1 95 ? 8.939 -15.961 3.435 1 95.68 95 MET A N 1
ATOM 752 C CA . MET A 1 95 ? 9.948 -15.697 4.457 1 95.68 95 MET A CA 1
ATOM 753 C C . MET A 1 95 ? 9.469 -14.624 5.429 1 95.68 95 MET A C 1
ATOM 755 O O . MET A 1 95 ? 8.54 -13.874 5.124 1 95.68 95 MET A O 1
ATOM 759 N N . PRO A 1 96 ? 10.032 -14.558 6.651 1 95.07 96 PRO A N 1
ATOM 760 C CA . PRO A 1 96 ? 9.605 -13.565 7.64 1 95.07 96 PRO A CA 1
ATOM 761 C C . PRO A 1 96 ? 9.653 -12.137 7.101 1 95.07 96 PRO A C 1
ATOM 763 O O . PRO A 1 96 ? 8.709 -11.368 7.295 1 95.07 96 PRO A O 1
ATOM 766 N N . ALA A 1 97 ? 10.671 -11.782 6.347 1 96.13 97 ALA A N 1
ATOM 767 C CA . ALA A 1 97 ? 10.783 -10.445 5.769 1 96.13 97 ALA A CA 1
ATOM 768 C C . ALA A 1 97 ? 9.701 -10.209 4.719 1 96.13 97 ALA A C 1
ATOM 770 O O . ALA A 1 97 ? 9.154 -9.109 4.619 1 96.13 97 ALA A O 1
ATOM 771 N N . SER A 1 98 ? 9.377 -11.292 3.93 1 97.25 98 SER A N 1
ATOM 772 C CA . SER A 1 98 ? 8.313 -11.203 2.934 1 97.25 98 SER A CA 1
ATOM 773 C C . SER A 1 98 ? 6.957 -10.972 3.593 1 97.25 98 SER A C 1
ATOM 775 O O . SER A 1 98 ? 6.152 -10.176 3.105 1 97.25 98 SER A O 1
ATOM 777 N N . ALA A 1 99 ? 6.755 -11.678 4.739 1 96.42 99 ALA A N 1
ATOM 778 C CA . ALA A 1 99 ? 5.498 -11.529 5.468 1 96.42 99 ALA A CA 1
ATOM 779 C C . ALA A 1 99 ? 5.343 -10.111 6.01 1 96.42 99 ALA A C 1
ATOM 781 O O . ALA A 1 99 ? 4.257 -9.53 5.945 1 96.42 99 ALA A O 1
ATOM 782 N N . GLN A 1 100 ? 6.436 -9.565 6.51 1 95.62 100 GLN A N 1
ATOM 783 C CA . GLN A 1 100 ? 6.417 -8.21 7.05 1 95.62 100 GLN A CA 1
ATOM 784 C C . GLN A 1 100 ? 6.083 -7.19 5.965 1 95.62 100 GLN A C 1
ATOM 786 O O . GLN A 1 100 ? 5.206 -6.344 6.15 1 95.62 100 GLN A O 1
ATOM 791 N N . VAL A 1 101 ? 6.725 -7.275 4.851 1 97.45 101 VAL A N 1
ATOM 792 C CA . VAL A 1 101 ? 6.533 -6.312 3.771 1 97.45 101 VAL A CA 1
ATOM 793 C C . VAL A 1 101 ? 5.141 -6.483 3.167 1 97.45 101 VAL A C 1
ATOM 795 O O . VAL A 1 101 ? 4.475 -5.499 2.836 1 97.45 101 VAL A O 1
ATOM 798 N N . MET A 1 102 ? 4.662 -7.72 3.042 1 98.16 102 MET A N 1
ATOM 799 C CA . MET A 1 102 ? 3.317 -7.958 2.525 1 98.16 102 MET A CA 1
ATOM 800 C C . MET A 1 102 ? 2.263 -7.389 3.469 1 98.16 102 MET A C 1
ATOM 802 O O . MET A 1 102 ? 1.297 -6.765 3.025 1 98.16 102 MET A O 1
ATOM 806 N N . ALA A 1 103 ? 2.481 -7.578 4.748 1 95 103 ALA A N 1
ATOM 807 C CA . ALA A 1 103 ? 1.562 -7.025 5.74 1 95 103 ALA A CA 1
ATOM 808 C C . ALA A 1 103 ? 1.518 -5.502 5.659 1 95 103 ALA A C 1
ATOM 810 O O . ALA A 1 103 ? 0.439 -4.905 5.653 1 95 103 ALA A O 1
ATOM 811 N N . MET A 1 104 ? 2.668 -4.904 5.537 1 95.05 104 MET A N 1
ATOM 812 C CA . MET A 1 104 ? 2.763 -3.452 5.406 1 95.05 104 MET A CA 1
ATOM 813 C C . MET A 1 104 ? 2.047 -2.971 4.149 1 95.05 104 MET A C 1
ATOM 815 O O . MET A 1 104 ? 1.335 -1.965 4.182 1 95.05 104 MET A O 1
ATOM 819 N N . THR A 1 105 ? 2.229 -3.715 3.087 1 97.7 105 THR A N 1
ATOM 820 C CA . THR A 1 105 ? 1.635 -3.346 1.806 1 97.7 105 THR A CA 1
ATOM 821 C C . THR A 1 105 ? 0.114 -3.46 1.863 1 97.7 105 THR A C 1
ATOM 823 O O . THR A 1 105 ? -0.598 -2.571 1.39 1 97.7 105 THR A O 1
ATOM 826 N N . ILE A 1 106 ? -0.42 -4.468 2.518 1 97.02 106 ILE A N 1
ATOM 827 C CA . ILE A 1 106 ? -1.86 -4.655 2.656 1 97.02 106 ILE A CA 1
ATOM 828 C C . ILE A 1 106 ? -2.447 -3.537 3.514 1 97.02 106 ILE A C 1
ATOM 830 O O . ILE A 1 106 ? -3.444 -2.916 3.139 1 97.02 106 ILE A O 1
ATOM 834 N N . ARG A 1 107 ? -1.811 -3.276 4.587 1 93.09 107 ARG A N 1
ATOM 835 C CA . ARG A 1 107 ? -2.311 -2.239 5.484 1 93.09 107 ARG A CA 1
ATOM 836 C C . ARG A 1 107 ? -2.307 -0.876 4.801 1 93.09 107 ARG A C 1
ATOM 838 O O . ARG A 1 107 ? -3.257 -0.102 4.943 1 93.09 107 ARG A O 1
ATOM 845 N N . SER A 1 108 ? -1.241 -0.635 4.07 1 93.27 108 SER A N 1
ATOM 846 C CA . SER A 1 108 ? -1.157 0.632 3.35 1 93.27 108 SER A CA 1
ATOM 847 C C . SER A 1 108 ? -2.257 0.745 2.3 1 93.27 108 SER A C 1
ATOM 849 O O . SER A 1 108 ? -2.825 1.821 2.103 1 93.27 108 SER A O 1
ATOM 851 N N . ALA A 1 109 ? -2.565 -0.326 1.618 1 96.23 109 ALA A N 1
ATOM 852 C CA . ALA A 1 109 ? -3.622 -0.337 0.61 1 96.23 109 ALA A CA 1
ATOM 853 C C . ALA A 1 109 ? -4.991 -0.12 1.248 1 96.23 109 ALA A C 1
ATOM 855 O O . ALA A 1 109 ? -5.852 0.549 0.672 1 96.23 109 ALA A O 1
ATOM 856 N N . ILE A 1 110 ? -5.197 -0.643 2.414 1 94.17 110 ILE A N 1
ATOM 857 C CA . ILE A 1 110 ? -6.448 -0.453 3.14 1 94.17 110 ILE A CA 1
ATOM 858 C C . ILE A 1 110 ? -6.572 1.003 3.582 1 94.17 110 ILE A C 1
ATOM 860 O O . ILE A 1 110 ? -7.625 1.623 3.413 1 94.17 110 ILE A O 1
ATOM 864 N N . ASP A 1 111 ? -5.516 1.576 4.097 1 89.75 111 ASP A N 1
ATOM 865 C CA . ASP A 1 111 ? -5.519 2.976 4.508 1 89.75 111 ASP A CA 1
ATOM 866 C C . ASP A 1 111 ? -5.761 3.899 3.316 1 89.75 111 ASP A C 1
ATOM 868 O O . ASP A 1 111 ? -6.432 4.924 3.444 1 89.75 111 ASP A O 1
ATOM 872 N N . LEU A 1 112 ? -5.174 3.536 2.216 1 91.06 112 LEU A N 1
ATOM 873 C CA . LEU A 1 112 ? -5.364 4.321 1.001 1 91.06 112 LEU A CA 1
ATOM 874 C C . LEU A 1 112 ? -6.84 4.384 0.62 1 91.06 112 LEU A C 1
ATOM 876 O O . LEU A 1 112 ? -7.318 5.414 0.141 1 91.06 112 LEU A O 1
ATOM 880 N N . ALA A 1 113 ? -7.551 3.262 0.778 1 93.68 113 ALA A N 1
ATOM 881 C CA . ALA A 1 113 ? -8.978 3.241 0.47 1 93.68 113 ALA A CA 1
ATOM 882 C C . ALA A 1 113 ? -9.736 4.265 1.311 1 93.68 113 ALA A C 1
ATOM 884 O O . ALA A 1 113 ? -10.666 4.911 0.824 1 93.68 113 ALA A O 1
ATOM 885 N N . SER A 1 114 ? -9.383 4.37 2.559 1 90.48 114 SER A N 1
ATOM 886 C CA . SER A 1 114 ? -10.011 5.355 3.433 1 90.48 114 SER A CA 1
ATOM 887 C C . SER A 1 114 ? -9.792 6.773 2.916 1 90.48 114 SER A C 1
ATOM 889 O O . SER A 1 114 ? -10.718 7.587 2.909 1 90.48 114 SER A O 1
ATOM 891 N N . GLN A 1 115 ? -8.603 7.056 2.49 1 86.97 115 GLN A N 1
ATOM 892 C CA . GLN A 1 115 ? -8.275 8.371 1.948 1 86.97 115 GLN A CA 1
ATOM 893 C C . GLN A 1 115 ? -9.032 8.636 0.65 1 86.97 115 GLN A C 1
ATOM 895 O O . GLN A 1 115 ? -9.566 9.729 0.448 1 86.97 115 GLN A O 1
ATOM 900 N N . GLN A 1 116 ? -9.093 7.614 -0.21 1 89.57 116 GLN A N 1
ATOM 901 C CA . GLN A 1 116 ? -9.767 7.753 -1.497 1 89.57 116 GLN A CA 1
ATOM 902 C C . GLN A 1 116 ? -11.262 7.995 -1.312 1 89.57 116 GLN A C 1
ATOM 904 O O . GLN A 1 116 ? -11.872 8.754 -2.069 1 89.57 116 GLN A O 1
ATOM 909 N N . LEU A 1 117 ? -11.84 7.343 -0.34 1 88.69 117 LEU A N 1
ATOM 910 C CA . LEU A 1 117 ? -13.27 7.479 -0.088 1 88.69 117 LEU A CA 1
ATOM 911 C C . LEU A 1 117 ? -13.629 8.926 0.235 1 88.69 117 LEU A C 1
ATOM 913 O O . LEU A 1 117 ? -14.714 9.394 -0.118 1 88.69 117 LEU A O 1
ATOM 917 N N . VAL A 1 118 ? -12.716 9.62 0.884 1 83.51 118 VAL A N 1
ATOM 918 C CA . VAL A 1 118 ? -12.952 10.994 1.317 1 83.51 118 VAL A CA 1
ATOM 919 C C . VAL A 1 118 ? -12.644 11.957 0.173 1 83.51 118 VAL A C 1
ATOM 921 O O . VAL A 1 118 ? -13.352 12.948 -0.02 1 83.51 118 VAL A O 1
ATOM 924 N N . LEU A 1 119 ? -11.718 11.638 -0.623 1 81.68 119 LEU A N 1
ATOM 925 C CA . LEU A 1 119 ? -11.185 12.602 -1.579 1 81.68 119 LEU A CA 1
ATOM 926 C C . LEU A 1 119 ? -11.821 12.414 -2.952 1 81.68 119 LEU A C 1
ATOM 928 O O . LEU A 1 119 ? -11.821 13.334 -3.773 1 81.68 119 LEU A O 1
ATOM 932 N N . ASN A 1 120 ? -12.322 11.183 -3.216 1 85.38 120 ASN A N 1
ATOM 933 C CA . ASN A 1 120 ? -12.824 10.838 -4.542 1 85.38 120 ASN A CA 1
ATOM 934 C C . ASN A 1 120 ? -14.28 10.384 -4.489 1 85.38 120 ASN A C 1
ATOM 936 O O . ASN A 1 120 ? -14.566 9.244 -4.117 1 85.38 120 ASN A O 1
ATOM 940 N N . PRO A 1 121 ? -15.174 11.2 -4.952 1 85.88 121 PRO A N 1
ATOM 941 C CA . PRO A 1 121 ? -16.596 10.856 -4.888 1 85.88 121 PRO A CA 1
ATOM 942 C C . PRO A 1 121 ? -16.947 9.635 -5.736 1 85.88 121 PRO A C 1
ATOM 944 O O . PRO A 1 121 ? -17.934 8.949 -5.458 1 85.88 121 PRO A O 1
ATOM 947 N N . ASP A 1 122 ? -16.123 9.368 -6.719 1 88.41 122 ASP A N 1
ATOM 948 C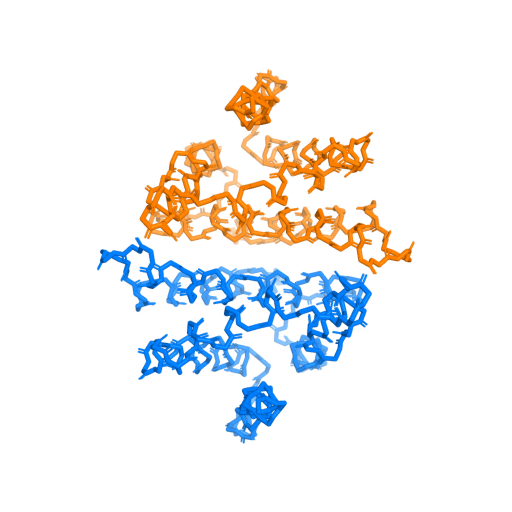 CA . ASP A 1 122 ? -16.431 8.279 -7.64 1 88.41 122 ASP A CA 1
ATOM 949 C C . ASP A 1 122 ? -15.705 6.997 -7.238 1 88.41 122 ASP A C 1
ATOM 951 O O . ASP A 1 122 ? -15.731 6.007 -7.971 1 88.41 122 ASP A O 1
ATOM 955 N N . PHE A 1 123 ? -15.142 7.071 -6.102 1 92.34 123 PHE A N 1
ATOM 956 C CA . PHE A 1 123 ? -14.378 5.902 -5.684 1 92.34 123 PHE A CA 1
ATOM 957 C C . PHE A 1 123 ? -15.302 4.722 -5.407 1 92.34 123 PHE A C 1
ATOM 959 O O . PHE A 1 123 ? -16.256 4.841 -4.635 1 92.34 123 PHE A O 1
ATOM 966 N N . ASN A 1 124 ? -15.063 3.571 -6.113 1 96.19 124 ASN A N 1
ATOM 967 C CA . ASN A 1 124 ? -15.859 2.355 -5.981 1 96.19 124 ASN A CA 1
ATOM 968 C C . ASN A 1 124 ? -15.218 1.368 -5.01 1 96.19 124 ASN A C 1
ATOM 970 O O . ASN A 1 124 ? -14.406 0.533 -5.412 1 96.19 124 ASN A O 1
ATOM 974 N N . MET A 1 125 ? -15.677 1.395 -3.736 1 96.66 125 MET A N 1
ATOM 975 C CA . MET A 1 125 ? -15.088 0.593 -2.668 1 96.66 125 MET A CA 1
ATOM 976 C C . MET A 1 125 ? -15.239 -0.896 -2.958 1 96.66 125 MET A C 1
ATOM 978 O O . MET A 1 125 ? -14.322 -1.679 -2.702 1 96.66 125 MET A O 1
ATOM 982 N N . LYS A 1 126 ? -16.331 -1.283 -3.491 1 97.26 126 LYS A N 1
ATOM 983 C CA . LYS A 1 126 ? -16.574 -2.698 -3.756 1 97.26 126 LYS A CA 1
ATOM 984 C C . LYS A 1 126 ? -15.601 -3.236 -4.802 1 97.26 126 LYS A C 1
ATOM 986 O O . LYS A 1 126 ? -15 -4.295 -4.612 1 97.26 126 LYS A O 1
ATOM 991 N N . GLU A 1 127 ? -15.512 -2.497 -5.892 1 97.94 127 GLU A N 1
ATOM 992 C CA . GLU A 1 127 ? -14.565 -2.904 -6.926 1 97.94 127 GLU A CA 1
ATOM 993 C C . GLU A 1 127 ? -13.136 -2.916 -6.392 1 97.94 127 GLU A C 1
ATOM 995 O O . GLU A 1 127 ? -12.368 -3.837 -6.678 1 97.94 127 GLU A O 1
ATOM 1000 N N . TYR A 1 128 ? -12.775 -1.916 -5.629 1 98.12 128 TYR A N 1
ATOM 1001 C CA . TYR A 1 128 ? -11.45 -1.831 -5.025 1 98.12 128 TYR A CA 1
ATOM 1002 C C . TYR A 1 128 ? -11.172 -3.047 -4.149 1 98.12 128 TYR A C 1
ATOM 1004 O O . TYR A 1 128 ? -10.102 -3.654 -4.241 1 98.12 128 TYR A O 1
ATOM 1012 N N . ALA A 1 129 ? -12.122 -3.448 -3.356 1 97.86 129 ALA A N 1
ATOM 1013 C CA . ALA A 1 129 ? -11.97 -4.59 -2.459 1 97.86 129 ALA A CA 1
ATOM 1014 C C . ALA A 1 129 ? -11.759 -5.881 -3.246 1 97.86 129 ALA A C 1
ATOM 1016 O O . ALA A 1 129 ? -10.854 -6.661 -2.94 1 97.86 129 ALA A O 1
ATOM 1017 N N . ASP A 1 130 ? -12.571 -6.089 -4.261 1 98.3 130 ASP A N 1
ATOM 1018 C CA . ASP A 1 130 ? -12.478 -7.296 -5.077 1 98.3 130 ASP A CA 1
ATOM 1019 C C . ASP A 1 130 ? -11.102 -7.414 -5.729 1 98.3 130 ASP A C 1
ATOM 1021 O O . ASP A 1 130 ? -10.495 -8.486 -5.719 1 98.3 130 ASP A O 1
ATOM 1025 N N . GLU A 1 131 ? -10.645 -6.29 -6.25 1 98.49 131 GLU A N 1
ATOM 1026 C CA . GLU A 1 131 ? -9.364 -6.301 -6.95 1 98.49 131 GLU A CA 1
ATOM 1027 C C . GLU A 1 131 ? -8.203 -6.468 -5.974 1 98.49 131 GLU A C 1
ATOM 1029 O O . GLU A 1 131 ? -7.207 -7.121 -6.293 1 98.49 131 GLU A O 1
ATOM 1034 N N . LEU A 1 132 ? -8.308 -5.863 -4.79 1 98.64 132 LEU A N 1
ATOM 1035 C CA . LEU A 1 132 ? -7.26 -5.997 -3.784 1 98.64 132 LEU A CA 1
ATOM 1036 C C . LEU A 1 132 ? -7.155 -7.438 -3.297 1 98.64 132 LEU A C 1
ATOM 1038 O O . LEU A 1 132 ? -6.052 -7.961 -3.124 1 98.64 132 LEU A O 1
ATOM 1042 N N . ILE A 1 133 ? -8.261 -8.067 -3.124 1 98.13 133 ILE A N 1
ATOM 1043 C CA . ILE A 1 133 ? -8.298 -9.466 -2.711 1 98.13 133 ILE A CA 1
ATOM 1044 C C . ILE A 1 133 ? -7.657 -10.338 -3.788 1 98.13 133 ILE A C 1
ATOM 1046 O O . ILE A 1 133 ? -6.8 -11.173 -3.49 1 98.13 133 ILE A O 1
ATOM 1050 N N . GLN A 1 134 ? -8.03 -10.106 -5.038 1 97.47 134 GLN A N 1
ATOM 1051 C CA . GLN A 1 134 ? -7.457 -10.879 -6.135 1 97.47 134 GLN A CA 1
ATOM 1052 C C . GLN A 1 134 ? -5.946 -10.685 -6.214 1 97.47 134 GLN A C 1
ATOM 1054 O O . GLN A 1 134 ? -5.209 -11.625 -6.52 1 97.47 134 GLN A O 1
ATOM 1059 N N . LEU A 1 135 ? -5.534 -9.503 -5.949 1 98.06 135 LEU A N 1
ATOM 1060 C CA . LEU A 1 135 ? -4.108 -9.194 -5.977 1 98.06 135 LEU A CA 1
ATOM 1061 C C . LEU A 1 135 ? -3.347 -10.049 -4.97 1 98.06 135 LEU A C 1
ATOM 1063 O O . LEU A 1 135 ? -2.353 -10.69 -5.319 1 98.06 135 LEU A O 1
ATOM 1067 N N . PHE A 1 136 ? -3.785 -10.121 -3.795 1 98.03 136 PHE A N 1
ATOM 1068 C CA . PHE A 1 136 ? -3.008 -10.802 -2.766 1 98.03 136 PHE A CA 1
ATOM 1069 C C . PHE A 1 136 ? -3.277 -12.302 -2.787 1 98.03 136 PHE A C 1
ATOM 1071 O O . PHE A 1 136 ? -2.469 -13.09 -2.292 1 98.03 136 PHE A O 1
ATOM 1078 N N . GLU A 1 137 ? -4.432 -12.712 -3.385 1 96.45 137 GLU A N 1
ATOM 1079 C CA . GLU A 1 137 ? -4.575 -14.128 -3.71 1 96.45 137 GLU A CA 1
ATOM 1080 C C . GLU A 1 137 ? -3.508 -14.576 -4.705 1 96.45 137 GLU A C 1
ATOM 1082 O O . GLU A 1 137 ? -2.895 -15.631 -4.533 1 96.45 137 GLU A O 1
ATOM 1087 N N . ALA A 1 138 ? -3.258 -13.768 -5.683 1 96.24 138 ALA A N 1
ATOM 1088 C CA . ALA A 1 138 ? -2.229 -14.078 -6.672 1 96.24 138 ALA A CA 1
ATOM 1089 C C . ALA A 1 138 ? -0.839 -14.056 -6.042 1 96.24 138 ALA A C 1
ATOM 1091 O O . ALA A 1 138 ? 0.001 -14.905 -6.347 1 96.24 138 ALA A O 1
ATOM 1092 N N . ALA A 1 139 ? -0.602 -13.114 -5.134 1 97.08 139 ALA A N 1
ATOM 1093 C CA . ALA A 1 139 ? 0.713 -12.924 -4.528 1 97.08 139 ALA A CA 1
ATOM 1094 C C . ALA A 1 139 ? 1.049 -14.069 -3.577 1 97.08 139 ALA A C 1
ATOM 1096 O O . ALA A 1 139 ? 2.222 -14.329 -3.298 1 97.08 139 ALA A O 1
ATOM 1097 N N . THR A 1 140 ? 0.003 -14.724 -3.099 1 96.93 140 THR A N 1
ATOM 1098 C CA . THR A 1 140 ? 0.233 -15.758 -2.097 1 96.93 140 THR A CA 1
ATOM 1099 C C . THR A 1 140 ? 0.055 -17.148 -2.702 1 96.93 140 THR A C 1
ATOM 1101 O O . THR A 1 140 ? 0.316 -18.156 -2.043 1 96.93 140 THR A O 1
ATOM 1104 N N . ARG A 1 141 ? -0.341 -17.194 -3.919 1 92.78 141 ARG A N 1
ATOM 1105 C CA . ARG A 1 141 ? -0.711 -18.446 -4.57 1 92.78 141 ARG A CA 1
ATOM 1106 C C . ARG A 1 141 ? 0.497 -19.365 -4.716 1 92.78 141 ARG A C 1
ATOM 1108 O O . ARG A 1 141 ? 1.588 -18.914 -5.072 1 92.78 141 ARG A O 1
ATOM 1115 N N . LYS A 1 142 ? 0.244 -20.603 -4.516 1 87.55 142 LYS A N 1
ATOM 1116 C CA . LYS A 1 142 ? 1.261 -21.627 -4.736 1 87.55 142 LYS A CA 1
ATOM 1117 C C . LYS A 1 142 ? 1.48 -21.874 -6.226 1 87.55 142 LYS A C 1
ATOM 1119 O O . LYS A 1 142 ? 0.534 -21.82 -7.015 1 87.55 142 LYS A O 1
ATOM 1124 N N . SER A 1 143 ? 2.75 -21.731 -6.6 1 68.82 143 SER A N 1
ATOM 1125 C CA . SER A 1 143 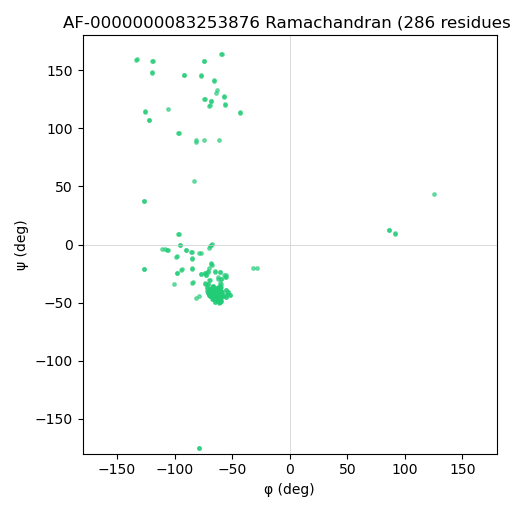? 3.011 -22.195 -7.959 1 68.82 143 SER A CA 1
ATOM 1126 C C . SER A 1 143 ? 2.586 -23.648 -8.138 1 68.82 143 SER A C 1
ATOM 1128 O O . SER A 1 143 ? 2.722 -24.458 -7.219 1 68.82 143 SER A O 1
ATOM 1130 N N . PRO A 1 144 ? 1.606 -23.934 -9.125 1 57.07 144 PRO A N 1
ATOM 1131 C CA . PRO A 1 144 ? 1.24 -25.338 -9.326 1 57.07 144 PRO A CA 1
ATOM 1132 C C . PRO A 1 144 ? 2.452 -26.267 -9.341 1 57.07 144 PRO A C 1
ATOM 1134 O O . PRO A 1 144 ? 3.528 -25.877 -9.802 1 57.07 144 PRO A O 1
ATOM 1137 N N . VAL A 1 145 ? 2.553 -27.166 -8.327 1 45.11 145 VAL A N 1
ATOM 1138 C CA . VAL A 1 145 ? 3.514 -28.258 -8.44 1 45.11 145 VAL A CA 1
ATOM 1139 C C . VAL A 1 145 ? 3.377 -28.928 -9.806 1 45.11 145 VAL A C 1
ATOM 1141 O O . VAL A 1 145 ? 2.281 -28.986 -10.368 1 45.11 145 VAL A O 1
ATOM 1144 N N . MET B 1 1 ? 7.792 27.085 -3.753 1 42.44 1 MET B N 1
ATOM 1145 C CA . MET B 1 1 ? 7.214 25.991 -2.977 1 42.44 1 MET B CA 1
ATOM 1146 C C . MET B 1 1 ? 6.512 24.989 -3.887 1 42.44 1 MET B C 1
ATOM 1148 O O . MET B 1 1 ? 6.747 23.783 -3.788 1 42.44 1 MET B O 1
ATOM 1152 N N . GLN B 1 2 ? 5.742 25.614 -4.827 1 49.56 2 GLN B N 1
ATOM 1153 C CA . GLN B 1 2 ? 5.031 24.801 -5.808 1 49.56 2 GLN B CA 1
ATOM 1154 C C . GLN B 1 2 ? 6.004 24.015 -6.681 1 49.56 2 GLN B C 1
ATOM 1156 O O . GLN B 1 2 ? 5.749 22.857 -7.017 1 49.56 2 GLN B O 1
ATOM 1161 N N . HIS B 1 3 ? 7.045 24.513 -6.822 1 50.49 3 HIS B N 1
ATOM 1162 C CA . HIS B 1 3 ? 8.039 23.963 -7.737 1 50.49 3 HIS B CA 1
ATOM 1163 C C . HIS B 1 3 ? 8.671 22.697 -7.169 1 50.49 3 HIS B C 1
ATOM 1165 O O . HIS B 1 3 ? 8.978 21.764 -7.913 1 50.49 3 HIS B O 1
ATOM 1171 N N . ILE B 1 4 ? 8.782 22.703 -5.899 1 48.69 4 ILE B N 1
ATOM 1172 C CA . ILE B 1 4 ? 9.485 21.585 -5.279 1 48.69 4 ILE B CA 1
ATOM 1173 C C . ILE B 1 4 ? 8.651 20.313 -5.413 1 48.69 4 ILE B C 1
ATOM 1175 O O . ILE B 1 4 ? 9.18 19.247 -5.734 1 48.69 4 ILE B O 1
ATOM 1179 N N . VAL B 1 5 ? 7.396 20.498 -5.223 1 54.51 5 VAL B N 1
ATOM 1180 C CA . VAL B 1 5 ? 6.504 19.349 -5.348 1 54.51 5 VAL B CA 1
ATOM 1181 C C . VAL B 1 5 ? 6.494 18.858 -6.794 1 54.51 5 VAL B C 1
ATOM 1183 O O . VAL B 1 5 ? 6.554 17.652 -7.046 1 54.51 5 VAL B O 1
ATOM 1186 N N . GLU B 1 6 ? 6.402 19.739 -7.65 1 54.48 6 GLU B N 1
ATOM 1187 C CA . GLU B 1 6 ? 6.384 19.385 -9.067 1 54.48 6 GLU B CA 1
ATOM 1188 C C . GLU B 1 6 ? 7.664 18.658 -9.47 1 54.48 6 GLU B C 1
ATOM 1190 O O . GLU B 1 6 ? 7.624 17.716 -10.265 1 54.48 6 GLU B O 1
ATOM 1195 N N . ASP B 1 7 ? 8.602 19.08 -8.919 1 52.79 7 ASP B N 1
ATOM 1196 C CA . ASP B 1 7 ? 9.896 18.499 -9.264 1 52.79 7 ASP B CA 1
ATOM 1197 C C . ASP B 1 7 ? 9.967 17.031 -8.85 1 52.79 7 ASP B C 1
ATOM 1199 O O . ASP B 1 7 ? 10.525 16.203 -9.573 1 52.79 7 ASP B O 1
ATOM 1203 N N . LEU B 1 8 ? 9.452 16.768 -7.751 1 52.53 8 LEU B N 1
ATOM 1204 C CA . LEU B 1 8 ? 9.512 15.383 -7.294 1 52.53 8 LEU B CA 1
ATOM 1205 C C . LEU B 1 8 ? 8.703 14.473 -8.212 1 52.53 8 LEU B C 1
ATOM 1207 O O . LEU B 1 8 ? 9.145 13.372 -8.549 1 52.53 8 LEU B O 1
ATOM 1211 N N . TYR B 1 9 ? 7.594 15.023 -8.557 1 52.95 9 TYR B N 1
ATOM 1212 C CA . TYR B 1 9 ? 6.772 14.235 -9.469 1 52.95 9 TYR B CA 1
ATOM 1213 C C . TYR B 1 9 ? 7.432 14.121 -10.838 1 52.95 9 TYR B C 1
ATOM 1215 O O . TYR B 1 9 ? 7.392 13.061 -11.467 1 52.95 9 TYR B O 1
ATOM 1223 N N . VAL B 1 10 ? 8.005 15.2 -11.211 1 50.85 10 VAL B N 1
ATOM 1224 C CA . VAL B 1 10 ? 8.729 15.196 -12.478 1 50.85 10 VAL B CA 1
ATOM 1225 C C . VAL B 1 10 ? 9.901 14.22 -12.401 1 50.85 10 VAL B C 1
ATOM 1227 O O . VAL B 1 10 ? 10.16 13.474 -13.348 1 50.85 10 VAL B O 1
ATOM 1230 N N . LYS B 1 11 ? 10.53 14.302 -11.297 1 50.27 11 LYS B N 1
ATOM 1231 C CA . LYS B 1 11 ? 11.668 13.393 -11.191 1 50.27 11 LYS B CA 1
ATOM 1232 C C . LYS B 1 11 ? 11.21 11.937 -11.179 1 50.27 11 LYS B C 1
ATOM 1234 O O . LYS B 1 11 ? 11.876 11.067 -11.744 1 50.27 11 LYS B O 1
ATOM 1239 N N . GLY B 1 12 ? 10.149 11.682 -10.525 1 49.92 12 GLY B N 1
ATOM 1240 C CA . GLY B 1 12 ? 9.539 10.372 -10.683 1 49.92 12 GLY B CA 1
ATOM 1241 C C . GLY B 1 12 ? 9.233 10.026 -12.129 1 49.92 12 GLY B C 1
ATOM 1242 O O . GLY B 1 12 ? 9.502 8.909 -12.575 1 49.92 12 GLY B O 1
ATOM 1243 N N . ALA B 1 13 ? 8.68 11.058 -12.845 1 50.29 13 ALA B N 1
ATOM 1244 C CA . ALA B 1 13 ? 8.45 10.902 -14.279 1 50.29 13 ALA B CA 1
ATOM 1245 C C . ALA B 1 13 ? 9.764 10.683 -15.024 1 50.29 13 ALA B C 1
ATOM 1247 O O . ALA B 1 13 ? 9.818 9.912 -15.985 1 50.29 13 ALA B O 1
ATOM 1248 N N . SER B 1 14 ? 10.725 11.41 -14.697 1 48.38 14 SER B N 1
ATOM 1249 C CA . SER B 1 14 ? 12.011 11.257 -15.369 1 48.38 14 SER B CA 1
ATOM 1250 C C . SER B 1 14 ? 12.562 9.845 -15.196 1 48.38 14 SER B C 1
ATOM 1252 O O . SER B 1 14 ? 13.253 9.33 -16.077 1 48.38 14 SER B O 1
ATOM 1254 N N . PHE B 1 15 ? 12.477 9.328 -14.033 1 46.88 15 PHE B N 1
ATOM 1255 C CA . PHE B 1 15 ? 12.976 7.972 -13.837 1 46.88 15 PHE B CA 1
ATOM 1256 C C . PHE B 1 15 ? 12.314 7.006 -14.812 1 46.88 15 PHE B C 1
ATOM 1258 O O . PHE B 1 15 ? 12.931 6.027 -15.239 1 46.88 15 PHE B O 1
ATOM 1265 N N . MET B 1 16 ? 11.143 7.322 -15.25 1 51.33 16 MET B N 1
ATOM 1266 C CA . MET B 1 16 ? 10.543 6.564 -16.344 1 51.33 16 MET B CA 1
ATOM 1267 C C . MET B 1 16 ? 11.446 6.575 -17.573 1 51.33 16 MET B C 1
ATOM 1269 O O . MET B 1 16 ? 11.45 5.623 -18.354 1 51.33 16 MET B O 1
ATOM 1273 N N . SER B 1 17 ? 12.21 7.542 -17.69 1 49.72 17 SER B N 1
ATOM 1274 C CA . SER B 1 17 ? 13.133 7.567 -18.819 1 49.72 17 SER B CA 1
ATOM 1275 C C . SER B 1 17 ? 14.182 6.466 -18.7 1 49.72 17 SER B C 1
ATOM 1277 O O . SER B 1 17 ? 14.714 5.997 -19.708 1 49.72 17 SER B O 1
ATOM 1279 N N . LYS B 1 18 ? 14.639 6.149 -17.59 1 49.59 18 LYS B N 1
ATOM 1280 C CA . LYS B 1 18 ? 15.621 5.075 -17.47 1 49.59 18 LYS B CA 1
ATOM 1281 C C . LYS B 1 18 ? 15.002 3.723 -17.813 1 49.59 18 LYS B C 1
ATOM 1283 O O . LYS B 1 18 ? 15.711 2.788 -18.192 1 49.59 18 LYS B O 1
ATOM 1288 N N . ILE B 1 19 ? 13.603 3.696 -17.778 1 55.67 19 ILE B N 1
ATOM 1289 C CA . ILE B 1 19 ? 12.846 2.471 -18.013 1 55.67 19 ILE B CA 1
ATOM 1290 C C . ILE B 1 19 ? 12.777 2.186 -19.512 1 55.67 19 ILE B C 1
ATOM 1292 O O . ILE B 1 19 ? 12.579 1.041 -19.924 1 55.67 19 ILE B O 1
ATOM 1296 N N . ALA B 1 20 ? 13.272 3.156 -20.225 1 57.94 20 ALA B N 1
ATOM 1297 C CA . ALA B 1 20 ? 13.191 3.007 -21.676 1 57.94 20 ALA B CA 1
ATOM 1298 C C . ALA B 1 20 ? 14.13 1.909 -22.168 1 57.94 20 ALA B C 1
ATOM 1300 O O . ALA B 1 20 ? 13.974 1.402 -23.281 1 57.94 20 ALA B O 1
ATOM 1301 N N . THR B 1 21 ? 14.807 1.408 -21.258 1 67.17 21 THR B N 1
ATOM 1302 C CA . THR B 1 21 ? 15.782 0.463 -21.791 1 67.17 21 THR B CA 1
ATOM 1303 C C . THR B 1 21 ? 15.392 -0.971 -21.441 1 67.17 21 THR B C 1
ATOM 1305 O O . THR B 1 21 ? 16.029 -1.922 -21.899 1 67.17 21 THR B O 1
ATOM 1308 N N . GLU B 1 22 ? 14.362 -1.068 -20.695 1 78.42 22 GLU B N 1
ATOM 1309 C CA . GLU B 1 22 ? 13.995 -2.425 -20.3 1 78.42 22 GLU B CA 1
ATOM 1310 C C . GLU B 1 22 ? 13.306 -3.165 -21.443 1 78.42 22 GLU B C 1
ATOM 1312 O O . GLU B 1 22 ? 12.552 -2.566 -22.212 1 78.42 22 GLU B O 1
ATOM 1317 N N . SER B 1 23 ? 13.567 -4.477 -21.522 1 86.08 23 SER B N 1
ATOM 1318 C CA . SER B 1 23 ? 13.118 -5.259 -22.669 1 86.08 23 SER B CA 1
ATOM 1319 C C . SER B 1 23 ? 11.769 -5.916 -22.396 1 86.08 23 SER B C 1
ATOM 1321 O O . SER B 1 23 ? 11.09 -6.361 -23.324 1 86.08 23 SER B O 1
ATOM 1323 N N . THR B 1 24 ? 11.453 -6.047 -21.172 1 91.73 24 THR B N 1
ATOM 1324 C CA . THR B 1 24 ? 10.16 -6.639 -20.847 1 91.73 24 THR B CA 1
ATOM 1325 C C . THR B 1 24 ? 9.442 -5.818 -19.78 1 91.73 24 THR B C 1
ATOM 1327 O O . THR B 1 24 ? 10.073 -5.044 -19.056 1 91.73 24 THR B O 1
ATOM 1330 N N . ALA B 1 25 ? 8.171 -5.964 -19.695 1 92.57 25 ALA B N 1
ATOM 1331 C CA . ALA B 1 25 ? 7.382 -5.297 -18.662 1 92.57 25 ALA B CA 1
ATOM 1332 C C . ALA B 1 25 ? 7.821 -5.735 -17.268 1 92.57 25 ALA B C 1
ATOM 1334 O O . ALA B 1 25 ? 7.828 -4.933 -16.332 1 92.57 25 ALA B O 1
ATOM 1335 N N . SER B 1 26 ? 8.191 -7.007 -17.16 1 94.61 26 SER B N 1
ATOM 1336 C CA . SER B 1 26 ? 8.634 -7.533 -15.873 1 94.61 26 SER B CA 1
ATOM 1337 C C . SER B 1 26 ? 9.885 -6.813 -15.382 1 94.61 26 SER B C 1
ATOM 1339 O O . SER B 1 26 ? 9.943 -6.371 -14.232 1 94.61 26 SER B O 1
ATOM 1341 N N . THR B 1 27 ? 10.871 -6.64 -16.253 1 93.86 27 THR B N 1
ATOM 1342 C CA . THR B 1 27 ? 12.099 -5.952 -15.871 1 93.86 27 THR B CA 1
ATOM 1343 C C . THR B 1 27 ? 11.838 -4.466 -15.645 1 93.86 27 THR B C 1
ATOM 1345 O O . THR B 1 27 ? 12.473 -3.841 -14.793 1 93.86 27 THR B O 1
ATOM 1348 N N . MET B 1 28 ? 10.879 -3.929 -16.353 1 92.7 28 MET B N 1
ATOM 1349 C CA . MET B 1 28 ? 10.526 -2.524 -16.175 1 92.7 28 MET B CA 1
ATOM 1350 C C . MET B 1 28 ? 9.856 -2.298 -14.824 1 92.7 28 MET B C 1
ATOM 1352 O O . MET B 1 28 ? 10.143 -1.314 -14.141 1 92.7 28 MET B O 1
ATOM 1356 N N . LEU B 1 29 ? 8.938 -3.191 -14.44 1 93.79 29 LEU B N 1
ATOM 1357 C CA . LEU B 1 29 ? 8.277 -3.083 -13.144 1 93.79 29 LEU B CA 1
ATOM 1358 C C . LEU B 1 29 ? 9.291 -3.159 -12.008 1 93.79 29 LEU B C 1
ATOM 1360 O O . LEU B 1 29 ? 9.248 -2.351 -11.077 1 93.79 29 LEU B O 1
ATOM 1364 N N . ARG B 1 30 ? 10.226 -4.03 -12.114 1 95.36 30 ARG B N 1
ATOM 1365 C CA . ARG B 1 30 ? 11.302 -4.159 -11.137 1 95.36 30 ARG B CA 1
ATOM 1366 C C . ARG B 1 30 ? 12.116 -2.873 -11.047 1 95.36 30 ARG B C 1
ATOM 1368 O O . ARG B 1 30 ? 12.368 -2.366 -9.952 1 95.36 30 ARG B O 1
ATOM 1375 N N . SER B 1 31 ? 12.5 -2.375 -12.168 1 93.08 31 SER B N 1
ATOM 1376 C CA . SER B 1 31 ? 13.321 -1.169 -12.224 1 93.08 31 SER B CA 1
ATOM 1377 C C . SER B 1 31 ? 12.579 0.031 -11.646 1 93.08 31 SER B C 1
ATOM 1379 O O . SER B 1 31 ? 13.181 0.878 -10.982 1 93.08 31 SER B O 1
ATOM 1381 N N . TYR B 1 32 ? 11.285 0.085 -11.901 1 91.8 32 TYR B N 1
ATOM 1382 C CA . TYR B 1 32 ? 10.464 1.171 -11.377 1 91.8 32 TYR B CA 1
ATOM 1383 C C . TYR B 1 32 ? 10.479 1.179 -9.853 1 91.8 32 TYR B C 1
ATOM 1385 O O . TYR B 1 32 ? 10.744 2.213 -9.234 1 91.8 32 TYR B O 1
ATOM 1393 N N . ILE B 1 33 ? 10.241 0.086 -9.24 1 94.78 33 ILE B N 1
ATOM 1394 C CA . ILE B 1 33 ? 10.188 -0.023 -7.787 1 94.78 33 ILE B CA 1
ATOM 1395 C C . ILE B 1 33 ? 11.57 0.254 -7.198 1 94.78 33 ILE B C 1
ATOM 1397 O O . ILE B 1 33 ? 11.71 1.073 -6.287 1 94.78 33 ILE B O 1
ATOM 1401 N N . GLU B 1 34 ? 12.583 -0.34 -7.783 1 94.26 34 GLU B N 1
ATOM 1402 C CA . GLU B 1 34 ? 13.947 -0.205 -7.278 1 94.26 34 GLU B CA 1
ATOM 1403 C C . GLU B 1 34 ? 14.421 1.244 -7.35 1 94.26 34 GLU B C 1
ATOM 1405 O O . GLU B 1 34 ? 14.964 1.774 -6.379 1 94.26 34 GLU B O 1
ATOM 1410 N N . THR B 1 35 ? 14.223 1.874 -8.445 1 91.49 35 THR B N 1
ATOM 1411 C CA . THR B 1 35 ? 14.74 3.222 -8.654 1 91.49 35 THR B CA 1
ATOM 141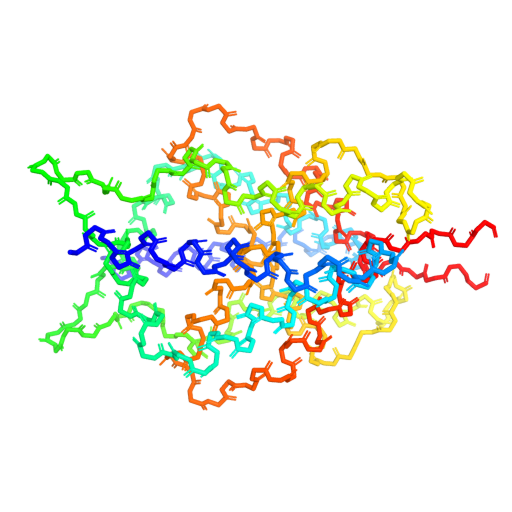2 C C . THR B 1 35 ? 14.02 4.223 -7.755 1 91.49 35 THR B C 1
ATOM 1414 O O . THR B 1 35 ? 14.641 5.143 -7.219 1 91.49 35 THR B O 1
ATOM 1417 N N . ASN B 1 36 ? 12.71 4.067 -7.624 1 91.83 36 ASN B N 1
ATOM 1418 C CA . ASN B 1 36 ? 11.971 4.946 -6.724 1 91.83 36 ASN B CA 1
ATOM 1419 C C . ASN B 1 36 ? 12.469 4.824 -5.287 1 91.83 36 ASN B C 1
ATOM 1421 O O . ASN B 1 36 ? 12.716 5.832 -4.623 1 91.83 36 ASN B O 1
ATOM 1425 N N . LEU B 1 37 ? 12.663 3.611 -4.819 1 94.82 37 LEU B N 1
ATOM 1426 C CA . LEU B 1 37 ? 13.076 3.394 -3.437 1 94.82 37 LEU B CA 1
ATOM 1427 C C . LEU B 1 37 ? 14.521 3.832 -3.225 1 94.82 37 LEU B C 1
ATOM 1429 O O . LEU B 1 37 ? 14.869 4.344 -2.159 1 94.82 37 LEU B O 1
ATOM 1433 N N . GLU B 1 38 ? 15.392 3.668 -4.243 1 92.81 38 GLU B N 1
ATOM 1434 C CA . GLU B 1 38 ? 16.757 4.182 -4.185 1 92.81 38 GLU B CA 1
ATOM 1435 C C . GLU B 1 38 ? 16.77 5.705 -4.086 1 92.81 38 GLU B C 1
ATOM 1437 O O . GLU B 1 38 ? 17.567 6.276 -3.338 1 92.81 38 GLU B O 1
ATOM 1442 N N . TYR B 1 39 ? 15.982 6.285 -4.837 1 89.93 39 TYR B N 1
ATOM 1443 C CA . TYR B 1 39 ? 15.873 7.739 -4.809 1 89.93 39 TYR B CA 1
ATOM 1444 C C . TYR B 1 39 ? 15.441 8.228 -3.432 1 89.93 39 TYR B C 1
ATOM 1446 O O . TYR B 1 39 ? 16.01 9.183 -2.898 1 89.93 39 TYR B O 1
ATOM 1454 N N . ILE B 1 40 ? 14.415 7.657 -2.891 1 92.66 40 ILE B N 1
ATOM 1455 C CA . ILE B 1 40 ? 13.902 8.017 -1.574 1 92.66 40 ILE B CA 1
ATOM 1456 C C . ILE B 1 40 ? 15.015 7.897 -0.536 1 92.66 40 ILE B C 1
ATOM 1458 O O . ILE B 1 40 ? 15.195 8.789 0.297 1 92.66 40 ILE B O 1
ATOM 1462 N N . LEU B 1 41 ? 15.737 6.756 -0.647 1 93.01 41 LEU B N 1
ATOM 1463 C CA . LEU B 1 41 ? 16.821 6.526 0.301 1 93.01 41 LEU B CA 1
ATOM 1464 C C . LEU B 1 41 ? 17.899 7.596 0.165 1 93.01 41 LEU B C 1
ATOM 1466 O O . LEU B 1 41 ? 18.396 8.113 1.168 1 93.01 41 LEU B O 1
ATOM 1470 N N . ALA B 1 42 ? 18.246 7.974 -1.03 1 91.87 42 ALA B N 1
ATOM 1471 C CA . ALA B 1 42 ? 19.317 8.924 -1.316 1 91.87 42 ALA B CA 1
ATOM 1472 C C . ALA B 1 42 ? 18.897 10.347 -0.96 1 91.87 42 ALA B C 1
ATOM 1474 O O . ALA B 1 42 ? 19.745 11.204 -0.696 1 91.87 42 ALA B O 1
ATOM 1475 N N . HIS B 1 43 ? 17.65 10.656 -0.929 1 89.08 43 HIS B N 1
ATOM 1476 C CA . HIS B 1 43 ? 17.158 12.011 -0.709 1 89.08 43 HIS B CA 1
ATOM 1477 C C . HIS B 1 43 ? 16.152 12.053 0.436 1 89.08 43 HIS B C 1
ATOM 1479 O O . HIS B 1 43 ? 15.136 12.747 0.351 1 89.08 43 HIS B O 1
ATOM 1485 N N . LYS B 1 44 ? 16.398 11.301 1.408 1 88.45 44 LYS B N 1
ATOM 1486 C CA . LYS B 1 44 ? 15.46 11.058 2.499 1 88.45 44 LYS B CA 1
ATOM 1487 C C . LYS B 1 44 ? 14.958 12.37 3.096 1 88.45 44 LYS B C 1
ATOM 1489 O O . LYS B 1 44 ? 13.759 12.531 3.334 1 88.45 44 LYS B O 1
ATOM 1494 N N . GLN B 1 45 ? 15.833 13.355 3.317 1 86.2 45 GLN B N 1
ATOM 1495 C CA . GLN B 1 45 ? 15.445 14.616 3.941 1 86.2 45 GLN B CA 1
ATOM 1496 C C . GLN B 1 45 ? 14.569 15.445 3.006 1 86.2 45 GLN B C 1
ATOM 1498 O O . GLN B 1 45 ? 13.585 16.047 3.441 1 86.2 45 GLN B O 1
ATOM 1503 N N . HIS B 1 46 ? 14.976 15.436 1.84 1 84.2 46 HIS B N 1
ATOM 1504 C CA . HIS B 1 46 ? 14.212 16.176 0.843 1 84.2 46 HIS B CA 1
ATOM 1505 C C . HIS B 1 46 ? 12.832 15.559 0.636 1 84.2 46 HIS B C 1
ATOM 1507 O O . HIS B 1 46 ? 11.831 16.276 0.565 1 84.2 46 HIS B O 1
ATOM 1513 N N . VAL B 1 47 ? 12.753 14.248 0.551 1 84.25 47 VAL B N 1
ATOM 1514 C CA . VAL B 1 47 ? 11.497 13.536 0.342 1 84.25 47 VAL B CA 1
ATOM 1515 C C . VAL B 1 47 ? 10.568 13.767 1.532 1 84.25 47 VAL B C 1
ATOM 1517 O O . VAL B 1 47 ? 9.375 14.027 1.355 1 84.25 47 VAL B O 1
ATOM 1520 N N . ALA B 1 48 ? 11.093 13.727 2.64 1 82.51 48 ALA B N 1
ATOM 1521 C CA . ALA B 1 48 ? 10.321 13.967 3.856 1 82.51 48 ALA B CA 1
ATOM 1522 C C . ALA B 1 48 ? 9.737 15.376 3.866 1 82.51 48 ALA B C 1
ATOM 1524 O O . ALA B 1 48 ? 8.582 15.574 4.251 1 82.51 48 ALA B O 1
ATOM 1525 N N . ALA B 1 49 ? 10.504 16.355 3.493 1 83.31 49 ALA B N 1
ATOM 1526 C CA . ALA B 1 49 ? 10.06 17.746 3.453 1 83.31 49 ALA B CA 1
ATOM 1527 C C . ALA B 1 49 ? 8.918 17.929 2.458 1 83.31 49 ALA B C 1
ATOM 1529 O O . ALA B 1 49 ? 7.93 18.604 2.755 1 83.31 49 ALA B O 1
ATOM 1530 N N . VAL B 1 50 ? 9.044 17.316 1.387 1 80.75 50 VAL B N 1
ATOM 1531 C CA . VAL B 1 50 ? 8.02 17.418 0.353 1 80.75 50 VAL B CA 1
ATOM 1532 C C . VAL B 1 50 ? 6.73 16.759 0.836 1 80.75 50 VAL B C 1
ATOM 1534 O O . VAL B 1 50 ? 5.64 17.31 0.659 1 80.75 50 VAL B O 1
ATOM 1537 N N . ALA B 1 51 ? 6.902 15.556 1.384 1 76.59 51 ALA B N 1
ATOM 1538 C CA . ALA B 1 51 ? 5.74 14.847 1.914 1 76.59 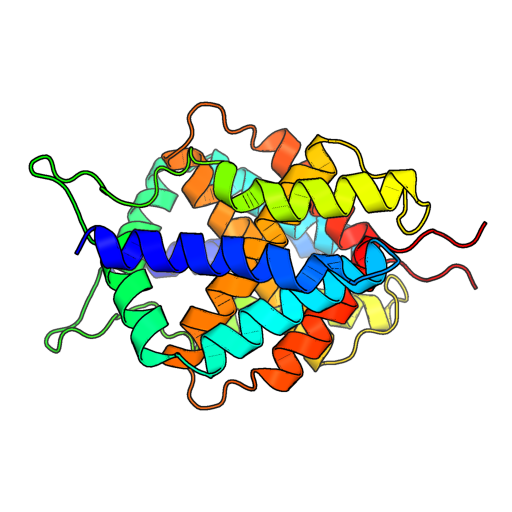51 ALA B CA 1
ATOM 1539 C C . ALA B 1 51 ? 5.005 15.695 2.948 1 76.59 51 ALA B C 1
ATOM 1541 O O . ALA B 1 51 ? 3.773 15.766 2.94 1 76.59 51 ALA B O 1
ATOM 1542 N N . ASP B 1 52 ? 5.755 16.402 3.759 1 75.75 52 ASP B N 1
ATOM 1543 C CA . ASP B 1 52 ? 5.187 17.27 4.785 1 75.75 52 ASP B CA 1
ATOM 1544 C C . ASP B 1 52 ? 4.399 18.419 4.159 1 75.75 52 ASP B C 1
ATOM 1546 O O . ASP B 1 52 ? 3.321 18.774 4.64 1 75.75 52 ASP B O 1
ATOM 1550 N N . ILE B 1 53 ? 4.914 18.901 3.176 1 75.9 53 ILE B N 1
ATOM 1551 C CA . ILE B 1 53 ? 4.27 20.021 2.498 1 75.9 53 ILE B CA 1
ATOM 1552 C C . ILE B 1 53 ? 2.988 19.546 1.818 1 75.9 53 ILE B C 1
ATOM 1554 O O . ILE B 1 53 ? 1.929 20.155 1.982 1 75.9 53 ILE B O 1
ATOM 1558 N N . VAL B 1 54 ? 3.086 18.444 1.18 1 73.19 54 VAL B N 1
ATOM 1559 C CA . VAL B 1 54 ? 1.962 17.9 0.425 1 73.19 54 VAL B CA 1
ATOM 1560 C C . VAL B 1 54 ? 0.838 17.509 1.382 1 73.19 54 VAL B C 1
ATOM 1562 O O . VAL B 1 54 ? -0.34 17.725 1.086 1 73.19 54 VAL B O 1
ATOM 1565 N N . MET B 1 55 ? 1.125 16.993 2.519 1 70.48 55 MET B N 1
ATOM 1566 C CA . MET B 1 55 ? 0.137 16.47 3.457 1 70.48 55 MET B CA 1
ATOM 1567 C C . MET B 1 55 ? -0.428 17.584 4.331 1 70.48 55 MET B C 1
ATOM 1569 O O . MET B 1 55 ? -1.461 17.408 4.979 1 70.48 55 MET B O 1
ATOM 1573 N N . ASN B 1 56 ? 0.257 18.763 4.251 1 70.63 56 ASN B N 1
ATOM 1574 C CA . ASN B 1 56 ? -0.153 19.758 5.236 1 70.63 56 ASN B CA 1
ATOM 1575 C C . ASN B 1 56 ? -0.511 21.086 4.575 1 70.63 56 ASN B C 1
ATOM 1577 O O . ASN B 1 56 ? -1.167 21.931 5.186 1 70.63 56 ASN B O 1
ATOM 1581 N N . LEU B 1 57 ? -0.033 21.308 3.4 1 73.69 57 LEU B N 1
ATOM 1582 C CA . LEU B 1 57 ? -0.282 22.608 2.785 1 73.69 57 LEU B CA 1
ATOM 1583 C C . LEU B 1 57 ? -1.754 22.761 2.416 1 73.69 57 LEU B C 1
ATOM 1585 O O . LEU B 1 57 ? -2.326 21.892 1.755 1 73.69 57 LEU B O 1
ATOM 1589 N N . ARG B 1 58 ? -2.355 23.718 2.968 1 74.34 58 ARG B N 1
ATOM 1590 C CA . ARG B 1 58 ? -3.771 24.006 2.768 1 74.34 58 ARG B CA 1
ATOM 1591 C C . ARG B 1 58 ? -3.968 25.397 2.175 1 74.34 58 ARG B C 1
ATOM 1593 O O . ARG B 1 58 ? -3.131 26.282 2.363 1 74.34 58 ARG B O 1
ATOM 1600 N N . ASP B 1 59 ? -4.969 25.517 1.406 1 76.74 59 ASP B N 1
ATOM 1601 C CA . ASP B 1 59 ? -5.312 26.843 0.901 1 76.74 59 ASP B CA 1
ATOM 1602 C C . ASP B 1 59 ? -6.052 27.658 1.959 1 76.74 59 ASP B C 1
ATOM 1604 O O . ASP B 1 59 ? -6.131 27.252 3.12 1 76.74 59 ASP B O 1
ATOM 1608 N N . GLU B 1 60 ? -6.482 28.852 1.495 1 81.19 60 GLU B N 1
ATOM 1609 C CA . GLU B 1 60 ? -7.104 29.807 2.407 1 81.19 60 GLU B CA 1
ATOM 1610 C C . GLU B 1 60 ? -8.36 29.222 3.047 1 81.19 60 GLU B C 1
ATOM 1612 O O . GLU B 1 60 ? -8.768 29.648 4.129 1 81.19 60 GLU B O 1
ATOM 1617 N N . GLU B 1 61 ? -8.876 28.286 2.365 1 81.35 61 GLU B N 1
ATOM 1618 C CA . GLU B 1 61 ? -10.116 27.688 2.852 1 81.35 61 GLU B CA 1
ATOM 1619 C C . GLU B 1 61 ? -9.838 26.425 3.662 1 81.35 61 GLU B C 1
ATOM 1621 O O . GLU B 1 61 ? -10.768 25.728 4.073 1 81.35 61 GLU B O 1
ATOM 1626 N N . GLY B 1 62 ? -8.669 26.078 3.787 1 72.24 62 GLY B N 1
ATOM 1627 C CA . GLY B 1 62 ? -8.28 24.951 4.619 1 72.24 62 GLY B CA 1
ATOM 1628 C C . GLY B 1 62 ? -8.215 23.641 3.857 1 72.24 62 GLY B C 1
ATOM 1629 O O . GLY B 1 62 ? -8.037 22.577 4.454 1 72.24 62 GLY B O 1
ATOM 1630 N N . LYS B 1 63 ? -8.324 23.806 2.589 1 70.06 63 LYS B N 1
ATOM 1631 C CA . LYS B 1 63 ? -8.29 22.589 1.783 1 70.06 63 LYS B CA 1
ATOM 1632 C C . LYS B 1 63 ? -6.866 22.264 1.34 1 70.06 63 LYS B C 1
ATOM 1634 O O . LYS B 1 63 ? -6.091 23.165 1.014 1 70.06 63 LYS B O 1
ATOM 1639 N N . LEU B 1 64 ? -6.544 20.88 1.25 1 67.64 64 LEU B N 1
ATOM 1640 C CA . LEU B 1 64 ? -5.22 20.46 0.805 1 67.64 64 LEU B CA 1
ATOM 1641 C C . LEU B 1 64 ? -4.968 20.895 -0.635 1 67.64 64 LEU B C 1
ATOM 1643 O O . LEU B 1 64 ? -5.828 20.718 -1.501 1 67.64 64 LEU B O 1
ATOM 1647 N N . ILE B 1 65 ? -3.822 21.484 -0.936 1 68.43 65 ILE B N 1
ATOM 1648 C CA . ILE B 1 65 ? -3.47 22.051 -2.233 1 68.43 65 ILE B CA 1
ATOM 1649 C C . ILE B 1 65 ? -2.999 20.942 -3.171 1 68.43 65 ILE B C 1
ATOM 1651 O O . ILE B 1 65 ? -3.371 20.915 -4.347 1 68.43 65 ILE B O 1
ATOM 1655 N N . TYR B 1 66 ? -2.152 20.008 -2.811 1 62.02 66 TYR B N 1
ATOM 1656 C CA . TYR B 1 66 ? -1.486 19.081 -3.719 1 62.02 66 TYR B CA 1
ATOM 1657 C C . TYR B 1 66 ? -2.171 17.72 -3.708 1 62.02 66 TYR B C 1
ATOM 1659 O O . TYR B 1 66 ? -2.196 17.022 -4.724 1 62.02 66 TYR B O 1
ATOM 1667 N N . HIS B 1 67 ? -2.7 17.226 -2.719 1 57.75 67 HIS B N 1
ATOM 1668 C CA . HIS B 1 67 ? -3.251 15.879 -2.624 1 57.75 67 HIS B CA 1
ATOM 1669 C C . HIS B 1 67 ? -4.674 15.826 -3.169 1 57.75 67 HIS B C 1
ATOM 1671 O O . HIS B 1 67 ? -5.632 15.695 -2.404 1 57.75 67 HIS B O 1
ATOM 1677 N N . LYS B 1 68 ? -4.582 16.366 -4.531 1 52.4 68 LYS B N 1
ATOM 1678 C CA . LYS B 1 68 ? -5.904 16.065 -5.072 1 52.4 68 LYS B CA 1
ATOM 1679 C C . LYS B 1 68 ? -6.037 14.581 -5.404 1 52.4 68 LYS B C 1
ATOM 1681 O O . LYS B 1 68 ? -5.35 14.074 -6.293 1 52.4 68 LYS B O 1
ATOM 1686 N N . PRO B 1 69 ? -6.514 13.765 -4.384 1 49.76 69 PRO B N 1
ATOM 1687 C CA . PRO B 1 69 ? -6.742 12.324 -4.517 1 49.76 69 PRO B CA 1
ATOM 1688 C C . PRO B 1 69 ? -7.167 11.922 -5.928 1 49.76 69 PRO B C 1
ATOM 1690 O O . PRO B 1 69 ? -6.883 10.805 -6.367 1 49.76 69 PRO B O 1
ATOM 1693 N N . THR B 1 70 ? -7.661 12.983 -6.588 1 50.76 70 THR B N 1
ATOM 1694 C CA . THR B 1 70 ? -8.256 12.639 -7.874 1 50.76 70 THR B CA 1
ATOM 1695 C C . THR B 1 70 ? -7.19 12.574 -8.964 1 50.76 70 THR B C 1
ATOM 1697 O O . THR B 1 70 ? -7.477 12.187 -10.099 1 50.76 70 THR B O 1
ATOM 1700 N N . ASP B 1 71 ? -6.017 12.979 -8.475 1 58.02 71 ASP B N 1
ATOM 1701 C CA . ASP B 1 71 ? -5.058 12.993 -9.575 1 58.02 71 ASP B CA 1
ATOM 1702 C C . ASP B 1 71 ? -4.504 11.595 -9.839 1 58.02 71 ASP B C 1
ATOM 1704 O O . ASP B 1 71 ? -3.548 11.167 -9.189 1 58.02 71 ASP B O 1
ATOM 1708 N N . ASN B 1 72 ? -5.176 10.889 -10.695 1 67.76 72 ASN B N 1
ATOM 1709 C CA . ASN B 1 72 ? -4.868 9.544 -11.17 1 67.76 72 ASN B CA 1
ATOM 1710 C C . ASN B 1 72 ? -3.612 9.529 -12.036 1 67.76 72 ASN B C 1
ATOM 1712 O O . ASN B 1 72 ? -3.117 8.461 -12.401 1 67.76 72 ASN B O 1
ATOM 1716 N N . ALA B 1 73 ? -3.062 10.677 -12.193 1 75.44 73 ALA B N 1
ATOM 1717 C CA . ALA B 1 73 ? -1.91 10.744 -13.09 1 75.44 73 ALA B CA 1
ATOM 1718 C C . ALA B 1 73 ? -0.684 10.092 -12.458 1 75.44 73 ALA B C 1
ATOM 1720 O O . ALA B 1 73 ? 0.179 9.565 -13.163 1 75.44 73 ALA B O 1
ATOM 1721 N N . ILE B 1 74 ? -0.67 10.08 -11.174 1 81.75 74 ILE B N 1
ATOM 1722 C CA . ILE B 1 74 ? 0.484 9.54 -10.463 1 81.75 74 ILE B CA 1
ATOM 1723 C C . ILE B 1 74 ? 0.556 8.029 -10.67 1 81.75 74 ILE B C 1
ATOM 1725 O O . ILE B 1 74 ? 1.623 7.426 -10.525 1 81.75 74 ILE B O 1
ATOM 1729 N N . TYR B 1 75 ? -0.537 7.444 -11.123 1 88.92 75 TYR B N 1
ATOM 1730 C CA . TYR B 1 75 ? -0.582 5.995 -11.277 1 88.92 75 TYR B CA 1
ATOM 1731 C C . TYR B 1 75 ? -0.317 5.592 -12.723 1 88.92 75 TYR B C 1
ATOM 1733 O O . TYR B 1 75 ? -0.065 4.419 -13.011 1 88.92 75 TYR B O 1
ATOM 1741 N N . ALA B 1 76 ? -0.304 6.509 -13.64 1 86.85 76 ALA B N 1
ATOM 1742 C CA . ALA B 1 76 ? -0.297 6.243 -15.076 1 86.85 76 ALA B CA 1
ATOM 1743 C C . ALA B 1 76 ? 0.935 5.438 -15.479 1 86.85 76 ALA B C 1
ATOM 1745 O O . ALA B 1 76 ? 0.832 4.469 -16.234 1 86.85 76 ALA B O 1
ATOM 1746 N N . PRO B 1 77 ? 2.144 5.735 -14.956 1 88.2 77 PRO B N 1
ATOM 1747 C CA . PRO B 1 77 ? 3.312 4.955 -15.371 1 88.2 77 PRO B CA 1
ATOM 1748 C C . PRO B 1 77 ? 3.199 3.479 -14.998 1 88.2 77 PRO B C 1
ATOM 1750 O O . PRO B 1 77 ? 3.55 2.607 -15.798 1 88.2 77 PRO B O 1
ATOM 1753 N N . LEU B 1 78 ? 2.659 3.224 -13.848 1 93.03 78 LEU B N 1
ATOM 1754 C CA . LEU B 1 78 ? 2.502 1.843 -13.403 1 93.03 78 LEU B CA 1
ATOM 1755 C C . LEU B 1 78 ? 1.415 1.134 -14.203 1 93.03 78 LEU B C 1
ATOM 1757 O O . LEU B 1 78 ? 1.575 -0.029 -14.579 1 93.03 78 LEU B O 1
ATOM 1761 N N . ILE B 1 79 ? 0.345 1.848 -14.471 1 92.68 79 ILE B N 1
ATOM 1762 C CA . ILE B 1 79 ? -0.732 1.265 -15.265 1 92.68 79 ILE B CA 1
ATOM 1763 C C . ILE B 1 79 ? -0.217 0.923 -16.661 1 92.68 79 ILE B C 1
ATOM 1765 O O . ILE B 1 79 ? -0.516 -0.149 -17.194 1 92.68 79 ILE B O 1
ATOM 1769 N N . GLU B 1 80 ? 0.584 1.757 -17.204 1 90.05 80 GLU B N 1
ATOM 1770 C CA . GLU B 1 80 ? 1.16 1.53 -18.526 1 90.05 80 GLU B CA 1
ATOM 1771 C C . GLU B 1 80 ? 2.086 0.317 -18.524 1 90.05 80 GLU B C 1
ATOM 1773 O O . GLU B 1 80 ? 2.081 -0.476 -19.468 1 90.05 80 GLU B O 1
ATOM 1778 N N . ILE B 1 81 ? 2.887 0.169 -17.533 1 92.74 81 ILE B N 1
ATOM 1779 C CA . ILE B 1 81 ? 3.764 -0.991 -17.414 1 92.74 81 ILE B CA 1
ATOM 1780 C C . ILE B 1 81 ? 2.927 -2.265 -17.329 1 92.74 81 ILE B C 1
ATOM 1782 O O . ILE B 1 81 ? 3.218 -3.253 -18.008 1 92.74 81 ILE B O 1
ATOM 1786 N N . LEU B 1 82 ? 1.864 -2.267 -16.512 1 95.16 82 LEU B N 1
ATOM 1787 C CA . LEU B 1 82 ? 1.017 -3.439 -16.314 1 95.16 82 LEU B CA 1
ATOM 1788 C C . LEU B 1 82 ? 0.281 -3.801 -17.6 1 95.16 82 LEU B C 1
ATOM 1790 O O . LEU B 1 82 ? 0.131 -4.981 -17.923 1 95.16 82 LEU B O 1
ATOM 1794 N N . GLN B 1 83 ? -0.129 -2.796 -18.303 1 93.1 83 GLN B N 1
ATOM 1795 C CA . GLN B 1 83 ? -0.764 -3.026 -19.596 1 93.1 83 GLN B CA 1
ATOM 1796 C C . GLN B 1 83 ? 0.224 -3.62 -20.597 1 93.1 83 GLN B C 1
ATOM 1798 O O . GLN B 1 83 ? -0.113 -4.55 -21.332 1 93.1 83 GLN B O 1
ATOM 1803 N N . TRP B 1 84 ? 1.385 -3.11 -20.611 1 91.76 84 TRP B N 1
ATOM 1804 C CA . TRP B 1 84 ? 2.422 -3.645 -21.486 1 91.76 84 TRP B CA 1
ATOM 1805 C C . TRP B 1 84 ? 2.717 -5.104 -21.154 1 91.76 84 TRP B C 1
ATOM 1807 O O . TRP B 1 84 ? 2.958 -5.915 -22.051 1 91.76 84 TRP B O 1
ATOM 1817 N N . GLY B 1 85 ? 2.765 -5.438 -19.864 1 93.76 85 GLY B N 1
ATOM 1818 C CA . GLY B 1 85 ? 3.031 -6.804 -19.44 1 93.76 85 GLY B CA 1
ATOM 1819 C C . GLY B 1 85 ? 2.002 -7.797 -19.948 1 93.76 85 GLY B C 1
ATOM 1820 O O . GLY B 1 85 ? 2.323 -8.962 -20.189 1 93.76 85 GLY B O 1
ATOM 1821 N N . GLN B 1 86 ? 0.797 -7.347 -20.134 1 92.33 86 GLN B N 1
ATOM 1822 C CA . GLN B 1 86 ? -0.22 -8.183 -20.763 1 92.33 86 GLN B CA 1
ATOM 1823 C C . GLN B 1 86 ? 0.064 -8.37 -22.251 1 92.33 86 GLN B C 1
ATOM 1825 O O . GLN B 1 86 ? -0.053 -9.479 -22.775 1 92.33 86 GLN B O 1
ATOM 1830 N N . GLU B 1 87 ? 0.464 -7.299 -22.865 1 89.58 87 GLU B N 1
ATOM 1831 C CA . GLU B 1 87 ? 0.709 -7.304 -24.305 1 89.58 87 GLU B CA 1
ATOM 1832 C C . GLU B 1 87 ? 1.929 -8.151 -24.654 1 89.58 87 GLU B C 1
ATOM 1834 O O . GLU B 1 87 ? 1.925 -8.873 -25.653 1 89.58 87 GLU B O 1
ATOM 1839 N N . ASP B 1 88 ? 2.96 -8.056 -23.849 1 89.83 88 ASP B N 1
ATOM 1840 C CA . ASP B 1 88 ? 4.196 -8.758 -24.18 1 89.83 88 ASP B CA 1
ATOM 1841 C C . ASP B 1 88 ? 4.209 -10.162 -23.579 1 89.83 88 ASP B C 1
ATOM 1843 O O . ASP B 1 88 ? 5.178 -10.905 -23.745 1 89.83 88 ASP B O 1
ATOM 1847 N N . GLY B 1 89 ? 3.194 -10.441 -22.82 1 91.43 89 GLY B N 1
ATOM 1848 C CA . GLY B 1 89 ? 3.005 -11.791 -22.312 1 91.43 89 GLY B CA 1
ATOM 1849 C C . GLY B 1 89 ? 3.767 -12.057 -21.027 1 91.43 89 GLY B C 1
ATOM 1850 O O . GLY B 1 89 ? 3.846 -13.199 -20.571 1 91.43 89 GLY B O 1
ATOM 1851 N N . SER B 1 90 ? 4.295 -11.043 -20.367 1 93.23 90 SER B N 1
ATOM 1852 C CA . SER B 1 90 ? 5.083 -11.192 -19.149 1 93.23 90 SER B CA 1
ATOM 1853 C C . SER B 1 90 ? 4.19 -11.453 -17.941 1 93.23 90 SER B C 1
ATOM 1855 O O . SER B 1 90 ? 4.631 -12.04 -16.951 1 93.23 90 SER B O 1
ATOM 1857 N N . PHE B 1 91 ? 2.954 -11.009 -18.026 1 96.2 91 PHE B N 1
ATOM 1858 C CA . PHE B 1 91 ? 2.111 -11.036 -16.837 1 96.2 91 PHE B CA 1
ATOM 1859 C C . PHE B 1 91 ? 0.88 -11.905 -17.066 1 96.2 91 PHE B C 1
ATOM 1861 O O . PHE B 1 91 ? 0.494 -12.154 -18.21 1 96.2 91 PHE B O 1
ATOM 1868 N N . ARG B 1 92 ? 0.288 -12.377 -16.002 1 95.14 92 ARG B N 1
ATOM 1869 C CA . ARG B 1 92 ? -1.044 -12.972 -16.032 1 95.14 92 ARG B CA 1
ATOM 1870 C C . ARG B 1 92 ? -2.077 -11.977 -16.548 1 95.14 92 ARG B C 1
ATOM 1872 O O . ARG B 1 92 ? -1.802 -10.778 -16.635 1 95.14 92 ARG B O 1
ATOM 1879 N N . PRO B 1 93 ? -3.237 -12.471 -16.93 1 94.38 93 PRO B N 1
ATOM 1880 C CA . PRO B 1 93 ? -4.268 -11.509 -17.326 1 94.38 93 PRO B CA 1
ATOM 1881 C C . PRO B 1 93 ? -4.583 -10.495 -16.229 1 94.38 93 PRO B C 1
ATOM 1883 O O . PRO B 1 93 ? -4.812 -10.876 -15.078 1 94.38 93 PRO B O 1
ATOM 1886 N N . ILE B 1 94 ? -4.509 -9.27 -16.613 1 94.97 94 ILE B N 1
ATOM 1887 C CA . ILE B 1 94 ? -4.782 -8.169 -15.695 1 94.97 94 ILE B CA 1
ATOM 1888 C C . ILE B 1 94 ? -5.858 -7.26 -16.284 1 94.97 94 ILE B C 1
ATOM 1890 O O . ILE B 1 94 ? -5.642 -6.619 -17.315 1 94.97 94 ILE B O 1
ATOM 1894 N N . MET B 1 95 ? -7 -7.205 -15.65 1 95.64 95 MET B N 1
ATOM 1895 C CA . MET B 1 95 ? -8.087 -6.331 -16.083 1 95.64 95 MET B CA 1
ATOM 1896 C C . MET B 1 95 ? -7.782 -4.876 -15.744 1 95.64 95 MET B C 1
ATOM 1898 O O . MET B 1 95 ? -6.916 -4.596 -14.913 1 95.64 95 MET B O 1
ATOM 1902 N N . PRO B 1 96 ? -8.417 -3.901 -16.433 1 94.99 96 PRO B N 1
ATOM 1903 C CA . PRO B 1 96 ? -8.154 -2.484 -16.174 1 94.99 96 PRO B CA 1
ATOM 1904 C C . PRO B 1 96 ? -8.326 -2.111 -14.703 1 94.99 96 PRO B C 1
ATOM 1906 O O . PRO B 1 96 ? -7.482 -1.411 -14.137 1 94.99 96 PRO B O 1
ATOM 1909 N N . ALA B 1 97 ? -9.333 -2.629 -14.035 1 96.06 97 ALA B N 1
ATOM 1910 C CA . ALA B 1 97 ? -9.555 -2.345 -12.619 1 96.06 97 ALA B CA 1
ATOM 1911 C C . ALA B 1 97 ? -8.447 -2.947 -11.759 1 96.06 97 ALA B C 1
ATOM 1913 O O . ALA B 1 97 ? -8.017 -2.339 -10.776 1 96.06 97 ALA B O 1
ATOM 1914 N N . SER B 1 98 ? -7.964 -4.173 -12.167 1 97.24 98 SER B N 1
ATOM 1915 C CA . SER B 1 98 ? -6.862 -4.816 -11.459 1 97.24 98 SER B CA 1
ATOM 1916 C C . SER B 1 98 ? -5.579 -4.001 -11.578 1 97.24 98 SER B C 1
ATOM 1918 O O . SER B 1 98 ? -4.838 -3.854 -10.603 1 97.24 98 SER B O 1
ATOM 1920 N N . ALA B 1 99 ? -5.369 -3.451 -12.801 1 96.33 99 ALA B N 1
ATOM 1921 C CA . ALA B 1 99 ? -4.179 -2.637 -13.035 1 96.33 99 ALA B CA 1
ATOM 1922 C C . ALA B 1 99 ? -4.209 -1.366 -12.191 1 96.33 99 ALA B C 1
ATOM 1924 O O . ALA B 1 99 ? -3.19 -0.965 -11.624 1 96.33 99 ALA B O 1
ATOM 1925 N N . GLN B 1 100 ? -5.389 -0.772 -12.094 1 95.53 100 GLN B N 1
ATOM 1926 C CA . GLN B 1 100 ? -5.548 0.445 -11.306 1 95.53 100 GLN B CA 1
ATOM 1927 C C . GLN B 1 100 ? -5.264 0.185 -9.829 1 95.53 100 GLN B C 1
ATOM 1929 O O . GLN B 1 100 ? -4.496 0.916 -9.201 1 95.53 100 GLN B O 1
ATOM 1934 N N . VAL B 1 101 ? -5.819 -0.843 -9.288 1 97.43 101 VAL B N 1
ATOM 1935 C CA . VAL B 1 101 ? -5.67 -1.147 -7.868 1 97.43 101 VAL B CA 1
ATOM 1936 C C . VAL B 1 101 ? -4.235 -1.58 -7.58 1 97.43 101 VAL B C 1
ATOM 1938 O O . VAL B 1 101 ? -3.662 -1.209 -6.553 1 97.43 101 VAL B O 1
ATOM 1941 N N . MET B 1 102 ? -3.629 -2.342 -8.483 1 98.14 102 MET B N 1
ATOM 1942 C CA . MET B 1 102 ? -2.239 -2.751 -8.3 1 98.14 102 MET B CA 1
ATOM 1943 C C . MET B 1 102 ? -1.308 -1.543 -8.329 1 98.14 102 MET B C 1
ATOM 1945 O O . MET B 1 102 ? -0.393 -1.44 -7.51 1 98.14 102 MET B O 1
ATOM 1949 N N . ALA B 1 103 ? -1.57 -0.635 -9.239 1 94.88 103 ALA B N 1
ATOM 1950 C CA . ALA B 1 103 ? -0.775 0.588 -9.314 1 94.88 103 ALA B CA 1
ATOM 1951 C C . ALA B 1 103 ? -0.892 1.399 -8.027 1 94.88 103 ALA B C 1
ATOM 1953 O O . ALA B 1 103 ? 0.115 1.854 -7.479 1 94.88 103 ALA B O 1
ATOM 1954 N N . MET B 1 104 ? -2.09 1.515 -7.53 1 95 104 MET B N 1
ATOM 1955 C CA . MET B 1 104 ? -2.336 2.23 -6.281 1 95 104 MET B CA 1
ATOM 1956 C C . MET B 1 104 ? -1.607 1.561 -5.12 1 95 104 MET B C 1
ATOM 1958 O O . MET B 1 104 ? -1.01 2.24 -4.282 1 95 104 MET B O 1
ATOM 1962 N N . THR B 1 105 ? -1.643 0.253 -5.117 1 97.68 105 THR B N 1
ATOM 1963 C CA . THR B 1 105 ? -1.022 -0.512 -4.042 1 97.68 105 THR B CA 1
ATOM 1964 C C . THR B 1 105 ? 0.497 -0.365 -4.081 1 97.68 105 THR B C 1
ATOM 1966 O O . THR B 1 105 ? 1.133 -0.163 -3.045 1 97.68 105 THR B O 1
ATOM 1969 N N . ILE B 1 106 ? 1.104 -0.353 -5.251 1 96.98 106 ILE B N 1
ATOM 1970 C CA . ILE B 1 106 ? 2.546 -0.192 -5.403 1 96.98 106 ILE B CA 1
ATOM 1971 C C . ILE B 1 106 ? 2.959 1.209 -4.959 1 96.98 106 ILE B C 1
ATOM 1973 O O . ILE B 1 106 ? 3.901 1.368 -4.179 1 96.98 106 ILE B O 1
ATOM 1977 N N . ARG B 1 107 ? 2.239 2.165 -5.408 1 93.06 107 ARG B N 1
ATOM 1978 C CA . ARG B 1 107 ? 2.573 3.542 -5.059 1 93.06 107 ARG B CA 1
ATOM 1979 C C . ARG B 1 107 ? 2.458 3.77 -3.556 1 93.06 107 ARG B C 1
ATOM 1981 O O . ARG B 1 107 ? 3.307 4.434 -2.957 1 93.06 107 ARG B O 1
ATOM 1988 N N . SER B 1 108 ? 1.415 3.195 -2.995 1 93.24 108 SER B N 1
ATOM 1989 C CA . SER B 1 108 ? 1.235 3.326 -1.553 1 93.24 108 SER B CA 1
ATOM 1990 C C . SER B 1 108 ? 2.374 2.657 -0.79 1 93.24 108 SER B C 1
ATOM 1992 O O . SER B 1 108 ? 2.833 3.175 0.23 1 93.24 108 SER B O 1
ATOM 1994 N N . ALA B 1 109 ? 2.834 1.529 -1.245 1 96.3 109 ALA B N 1
ATOM 1995 C CA . ALA B 1 109 ? 3.941 0.819 -0.61 1 96.3 109 ALA B CA 1
ATOM 1996 C C . ALA B 1 109 ? 5.24 1.611 -0.725 1 96.3 109 ALA B C 1
ATOM 1998 O O . ALA B 1 109 ? 6.054 1.619 0.201 1 96.3 109 ALA B O 1
ATOM 1999 N N . ILE B 1 110 ? 5.435 2.282 -1.817 1 94.19 110 ILE B N 1
ATOM 2000 C CA . ILE B 1 110 ? 6.614 3.118 -2.014 1 94.19 110 ILE B CA 1
ATOM 2001 C C . ILE B 1 110 ? 6.553 4.324 -1.08 1 94.19 110 ILE B C 1
ATOM 2003 O O . ILE B 1 110 ? 7.541 4.655 -0.419 1 94.19 110 ILE B O 1
ATOM 2007 N N . ASP B 1 111 ? 5.413 4.955 -0.978 1 89.79 111 ASP B N 1
ATOM 2008 C CA . ASP B 1 111 ? 5.241 6.091 -0.078 1 89.79 11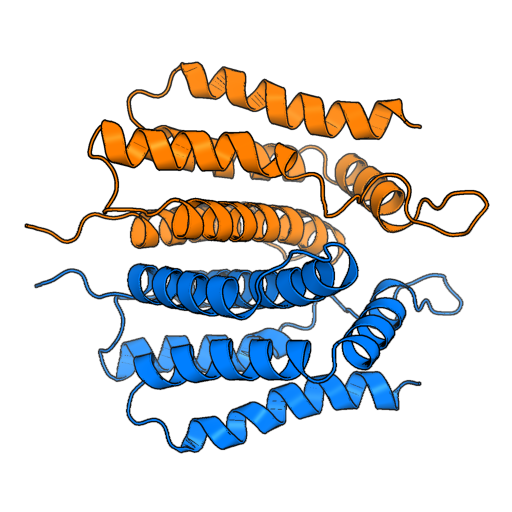1 ASP B CA 1
ATOM 2009 C C . ASP B 1 111 ? 5.447 5.675 1.377 1 89.79 111 ASP B C 1
ATOM 2011 O O . ASP B 1 111 ? 5.995 6.439 2.175 1 89.79 111 ASP B O 1
ATOM 2015 N N . LEU B 1 112 ? 4.969 4.513 1.687 1 91.04 112 LEU B N 1
ATOM 2016 C CA . LEU B 1 112 ? 5.143 3.995 3.039 1 91.04 112 LEU B CA 1
ATOM 2017 C C . LEU B 1 112 ? 6.622 3.88 3.391 1 91.04 112 LEU B C 1
ATOM 2019 O O . LEU B 1 112 ? 7.015 4.138 4.531 1 91.04 112 LEU B O 1
ATOM 2023 N N . ALA B 1 113 ? 7.436 3.445 2.426 1 93.75 113 ALA B N 1
ATOM 2024 C CA . ALA B 1 113 ? 8.872 3.336 2.664 1 93.75 113 ALA B CA 1
ATOM 2025 C C . ALA B 1 113 ? 9.469 4.688 3.047 1 93.75 113 ALA B C 1
ATOM 2027 O O . ALA B 1 113 ? 10.35 4.763 3.907 1 93.75 113 ALA B O 1
ATOM 2028 N N . SER B 1 114 ? 9.047 5.718 2.388 1 90.63 114 SER B N 1
ATOM 2029 C CA . SER B 1 114 ? 9.516 7.062 2.711 1 90.63 114 SER B CA 1
ATOM 2030 C C . SER B 1 114 ? 9.18 7.434 4.151 1 90.63 114 SER B C 1
ATOM 2032 O O . SER B 1 114 ? 10.016 7.992 4.865 1 90.63 114 SER B O 1
ATOM 2034 N N . GLN B 1 115 ? 7.99 7.12 4.566 1 87.01 115 GLN B N 1
ATOM 2035 C CA . GLN B 1 115 ? 7.555 7.403 5.93 1 87.01 115 GLN B CA 1
ATOM 2036 C C . GLN B 1 115 ? 8.348 6.581 6.942 1 87.01 115 GLN B C 1
ATOM 2038 O O . GLN B 1 115 ? 8.775 7.103 7.974 1 87.01 115 GLN B O 1
ATOM 2043 N N . GLN B 1 116 ? 8.558 5.308 6.613 1 89.65 116 GLN B N 1
ATOM 2044 C CA . GLN B 1 116 ? 9.283 4.416 7.512 1 89.65 116 GLN B CA 1
ATOM 2045 C C . GLN B 1 116 ? 10.732 4.865 7.682 1 89.65 116 GLN B C 1
ATOM 2047 O O . GLN B 1 116 ? 11.298 4.751 8.771 1 89.65 116 GLN B O 1
ATOM 2052 N N . LEU B 1 117 ? 11.313 5.33 6.62 1 88.74 117 LEU B N 1
ATOM 2053 C CA . LEU B 1 117 ? 12.704 5.767 6.66 1 88.74 117 LEU B CA 1
ATOM 2054 C C . LEU B 1 117 ? 12.889 6.902 7.662 1 88.74 117 LEU B C 1
ATOM 2056 O O . LEU B 1 117 ? 13.936 7.003 8.306 1 88.74 117 LEU B O 1
ATOM 2060 N N . VAL B 1 118 ? 11.881 7.739 7.798 1 83.61 118 VAL B N 1
ATOM 2061 C CA . VAL B 1 118 ? 11.946 8.907 8.67 1 83.61 118 VAL B CA 1
ATOM 2062 C C . VAL B 1 118 ? 11.603 8.502 10.102 1 83.61 118 VAL B C 1
ATOM 2064 O O . VAL B 1 118 ? 12.212 8.992 11.056 1 83.61 118 VAL B O 1
ATOM 2067 N N . LEU B 1 119 ? 10.765 7.566 10.259 1 81.83 119 LEU B N 1
ATOM 2068 C CA . LEU B 1 119 ? 10.187 7.288 11.57 1 81.83 119 LEU B CA 1
ATOM 2069 C C . LEU B 1 119 ? 10.917 6.137 12.252 1 81.83 119 LEU B C 1
ATOM 2071 O O . LEU B 1 119 ? 10.863 6.001 13.477 1 81.83 119 LEU B O 1
ATOM 2075 N N . ASN B 1 120 ? 11.555 5.273 11.428 1 85.49 120 ASN B N 1
ATOM 2076 C CA . ASN B 1 120 ? 12.166 4.055 11.949 1 85.49 120 ASN B CA 1
ATOM 2077 C C . ASN B 1 120 ? 13.656 3.993 11.627 1 85.49 120 ASN B C 1
ATOM 2079 O O . ASN B 1 120 ? 14.039 3.675 10.499 1 85.49 120 ASN B O 1
ATOM 2083 N N . PRO B 1 121 ? 14.486 4.18 12.609 1 86.02 121 PRO B N 1
ATOM 2084 C CA . PRO B 1 121 ? 15.931 4.189 12.369 1 86.02 121 PRO B CA 1
ATOM 2085 C C . PRO B 1 121 ? 16.457 2.839 11.887 1 86.02 121 PRO B C 1
ATOM 2087 O O . PRO B 1 121 ? 17.49 2.779 11.216 1 86.02 121 PRO B O 1
ATOM 2090 N N . ASP B 1 122 ? 15.725 1.79 12.207 1 88.45 122 ASP B N 1
ATOM 2091 C CA . ASP B 1 122 ? 16.201 0.451 11.872 1 88.45 122 ASP B CA 1
ATOM 2092 C C . ASP B 1 122 ? 15.594 -0.036 10.559 1 88.45 122 ASP B C 1
ATOM 2094 O O . ASP B 1 122 ? 15.767 -1.196 10.181 1 88.45 122 ASP B O 1
ATOM 2098 N N . PHE B 1 123 ? 14.956 0.877 9.935 1 92.39 123 PHE B N 1
ATOM 2099 C CA . PHE B 1 123 ? 14.3 0.465 8.7 1 92.39 123 PHE B CA 1
ATOM 2100 C C . PHE B 1 123 ? 15.328 0.114 7.632 1 92.39 123 PHE B C 1
ATOM 2102 O O . PHE B 1 123 ? 16.221 0.911 7.336 1 92.39 123 PHE B O 1
ATOM 2109 N N . ASN B 1 124 ? 15.251 -1.14 7.087 1 96.18 124 ASN B N 1
ATOM 2110 C CA . ASN B 1 124 ? 16.164 -1.646 6.068 1 96.18 124 ASN B CA 1
ATOM 2111 C C . ASN B 1 124 ? 15.58 -1.494 4.666 1 96.18 124 ASN B C 1
ATOM 2113 O O . ASN B 1 124 ? 14.889 -2.39 4.177 1 96.18 124 ASN B O 1
ATOM 2117 N N . MET B 1 125 ? 15.955 -0.394 3.976 1 96.71 125 MET B N 1
ATOM 2118 C CA . MET B 1 125 ? 15.397 -0.052 2.671 1 96.71 125 MET B CA 1
ATOM 2119 C C . MET B 1 125 ? 15.726 -1.126 1.639 1 96.71 125 MET B C 1
ATOM 2121 O O . MET B 1 125 ? 14.888 -1.469 0.804 1 96.71 125 MET B O 1
ATOM 2125 N N . LYS B 1 126 ? 16.885 -1.665 1.692 1 97.24 126 LYS B N 1
ATOM 2126 C CA . LYS B 1 126 ? 17.295 -2.666 0.711 1 97.24 126 LYS B CA 1
ATOM 2127 C C . LYS B 1 126 ? 16.448 -3.93 0.83 1 97.24 126 LYS B C 1
ATOM 2129 O O . LYS B 1 126 ? 15.956 -4.45 -0.174 1 97.24 126 LYS B O 1
ATOM 2134 N N . GLU B 1 127 ? 16.342 -4.395 2.059 1 97.94 127 GLU B N 1
ATOM 2135 C CA . GLU B 1 127 ? 15.507 -5.572 2.278 1 97.94 127 GLU B CA 1
ATOM 2136 C C . GLU B 1 127 ? 14.058 -5.302 1.881 1 97.94 127 GLU B C 1
ATOM 2138 O O . GLU B 1 127 ? 13.412 -6.147 1.258 1 97.94 127 GLU B O 1
ATOM 2143 N N . TYR B 1 128 ? 13.547 -4.149 2.233 1 98.12 128 TYR B N 1
ATOM 2144 C CA . TYR B 1 128 ? 12.188 -3.755 1.878 1 98.12 128 TYR B CA 1
ATOM 2145 C C . TYR B 1 128 ? 11.993 -3.772 0.367 1 98.12 128 TYR B C 1
ATOM 2147 O O . TYR B 1 128 ? 11.001 -4.311 -0.131 1 98.12 128 TYR B O 1
ATOM 2155 N N . ALA B 1 129 ? 12.929 -3.257 -0.368 1 97.84 129 ALA B N 1
ATOM 2156 C CA . ALA B 1 129 ? 12.851 -3.202 -1.826 1 97.84 129 ALA B CA 1
ATOM 2157 C C . ALA B 1 129 ? 12.826 -4.604 -2.428 1 97.84 129 ALA B C 1
ATOM 2159 O O . ALA B 1 129 ? 11.994 -4.902 -3.288 1 97.84 129 ALA B O 1
ATOM 2160 N N . ASP B 1 130 ? 13.712 -5.458 -1.958 1 98.27 130 ASP B N 1
ATOM 2161 C CA . ASP B 1 130 ? 13.797 -6.823 -2.469 1 98.27 130 ASP B CA 1
ATOM 2162 C C . ASP B 1 130 ? 12.482 -7.57 -2.261 1 98.27 130 ASP B C 1
ATOM 2164 O O . ASP B 1 130 ? 11.993 -8.242 -3.171 1 98.27 130 ASP B O 1
ATOM 2168 N N . GLU B 1 131 ? 11.94 -7.399 -1.078 1 98.48 131 GLU B N 1
ATOM 2169 C CA . GLU B 1 131 ? 10.709 -8.113 -0.751 1 98.48 131 GLU B CA 1
ATOM 2170 C C . GLU B 1 131 ? 9.52 -7.543 -1.518 1 98.48 131 GLU B C 1
ATOM 2172 O O . GLU B 1 131 ? 8.621 -8.284 -1.921 1 98.48 131 GLU B O 1
ATOM 2177 N N . LEU B 1 132 ? 9.491 -6.23 -1.702 1 98.65 132 LEU B N 1
ATOM 2178 C CA . LEU B 1 132 ? 8.407 -5.604 -2.452 1 98.65 132 LEU B CA 1
ATOM 2179 C C . LEU B 1 132 ? 8.431 -6.046 -3.911 1 98.65 132 LEU B C 1
ATOM 2181 O O . LEU B 1 132 ? 7.382 -6.323 -4.497 1 98.65 132 LEU B O 1
ATOM 2185 N N . ILE B 1 133 ? 9.594 -6.143 -4.461 1 98.12 133 ILE B N 1
ATOM 2186 C CA . ILE B 1 133 ? 9.757 -6.605 -5.835 1 98.12 133 ILE B CA 1
ATOM 2187 C C . ILE B 1 133 ? 9.276 -8.049 -5.955 1 98.12 133 ILE B C 1
ATOM 2189 O O . ILE B 1 133 ? 8.5 -8.378 -6.855 1 98.12 133 ILE B O 1
ATOM 2193 N N . GLN B 1 134 ? 9.689 -8.894 -5.022 1 97.47 134 GLN B N 1
ATOM 2194 C CA . GLN B 1 134 ? 9.264 -10.29 -5.048 1 97.47 134 GLN B CA 1
ATOM 2195 C C . GLN B 1 134 ? 7.747 -10.405 -4.93 1 97.47 134 GLN B C 1
ATOM 2197 O O . GLN B 1 134 ? 7.134 -11.27 -5.56 1 97.47 134 GLN B O 1
ATOM 2202 N N . LEU B 1 135 ? 7.197 -9.557 -4.144 1 98.07 135 LEU B N 1
ATOM 2203 C CA . LEU B 1 135 ? 5.75 -9.556 -3.955 1 98.07 135 LEU B CA 1
ATOM 2204 C C . LEU B 1 135 ? 5.03 -9.309 -5.276 1 98.07 135 LEU B C 1
ATOM 2206 O O . LEU B 1 135 ? 4.134 -10.068 -5.651 1 98.07 135 LEU B O 1
ATOM 2210 N N . PHE B 1 136 ? 5.411 -8.345 -5.988 1 98.01 136 PHE B N 1
ATOM 2211 C CA . PHE B 1 136 ? 4.656 -7.98 -7.182 1 98.01 136 PHE B CA 1
ATOM 2212 C C . PHE B 1 136 ? 5.085 -8.828 -8.373 1 98.01 136 PHE B C 1
ATOM 2214 O O . PHE B 1 136 ? 4.338 -8.966 -9.344 1 98.01 136 PHE B O 1
ATOM 2221 N N . GLU B 1 137 ? 6.31 -9.425 -8.301 1 96.45 137 GLU B N 1
ATOM 2222 C CA . GLU B 1 137 ? 6.62 -10.486 -9.254 1 96.45 137 GLU B CA 1
ATOM 2223 C C . GLU B 1 137 ? 5.665 -11.666 -9.097 1 96.45 137 GLU B C 1
ATOM 2225 O O . GLU B 1 137 ? 5.157 -12.196 -10.088 1 96.45 137 GLU B O 1
ATOM 2230 N N . ALA B 1 138 ? 5.385 -12.025 -7.886 1 96.24 138 ALA B N 1
ATOM 2231 C CA . ALA B 1 138 ? 4.453 -13.118 -7.619 1 96.24 138 ALA B CA 1
ATOM 2232 C C . ALA B 1 138 ? 3.035 -12.745 -8.042 1 96.24 138 ALA B C 1
ATOM 2234 O O . ALA B 1 138 ? 2.307 -13.572 -8.596 1 96.24 138 ALA B O 1
ATOM 2235 N N . ALA B 1 139 ? 2.647 -11.491 -7.823 1 97.07 139 ALA B N 1
ATOM 2236 C CA . ALA B 1 139 ? 1.287 -11.033 -8.094 1 97.07 139 ALA B CA 1
ATOM 2237 C C . ALA B 1 139 ? 1.022 -10.957 -9.595 1 97.07 139 ALA B C 1
ATOM 2239 O O . ALA B 1 139 ? -0.13 -11.007 -10.032 1 97.07 139 ALA B O 1
ATOM 2240 N N . THR B 1 140 ? 2.102 -10.829 -10.344 1 96.88 140 THR B N 1
ATOM 2241 C CA . THR B 1 140 ? 1.929 -10.631 -11.779 1 96.88 140 THR B CA 1
ATOM 2242 C C . THR B 1 140 ? 2.287 -11.899 -12.547 1 96.88 140 THR B C 1
ATOM 2244 O O . THR B 1 140 ? 2.088 -11.973 -13.761 1 96.88 140 THR B O 1
ATOM 2247 N N . ARG B 1 141 ? 2.755 -12.869 -11.855 1 92.63 141 ARG B N 1
ATOM 2248 C CA . ARG B 1 141 ? 3.291 -14.075 -12.476 1 92.63 141 ARG B CA 1
ATOM 2249 C C . ARG B 1 141 ? 2.196 -14.851 -13.2 1 92.63 141 ARG B C 1
ATOM 2251 O O . ARG B 1 141 ? 1.085 -14.994 -12.686 1 92.63 141 ARG B O 1
ATOM 2258 N N . LYS B 1 142 ?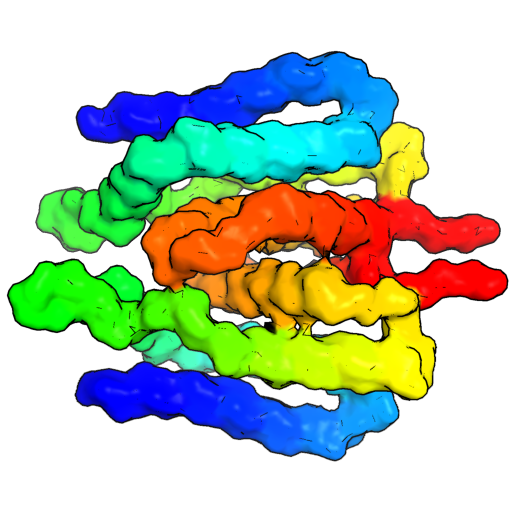 2.564 -15.362 -14.309 1 87.46 142 LYS B N 1
ATOM 2259 C CA . LYS B 1 142 ? 1.673 -16.236 -15.066 1 87.46 142 LYS B CA 1
ATOM 2260 C C . LYS B 1 142 ? 1.558 -17.608 -14.407 1 87.46 142 LYS B C 1
ATOM 2262 O O . LYS B 1 142 ? 2.531 -18.117 -13.847 1 87.46 142 LYS B O 1
ATOM 2267 N N . SER B 1 143 ? 0.301 -17.981 -14.139 1 68.41 143 SER B N 1
ATOM 2268 C CA . SER B 1 143 ? 0.162 -19.376 -13.734 1 68.41 143 SER B CA 1
ATOM 2269 C C . SER B 1 143 ? 0.735 -20.317 -14.788 1 68.41 143 SER B C 1
ATOM 2271 O O . SER B 1 143 ? 0.618 -20.059 -15.988 1 68.41 143 SER B O 1
ATOM 2273 N N . PRO B 1 144 ? 1.788 -21.175 -14.395 1 56.27 144 PRO B N 1
ATOM 2274 C CA . PRO B 1 144 ? 2.3 -22.109 -15.4 1 56.27 144 PRO B CA 1
ATOM 2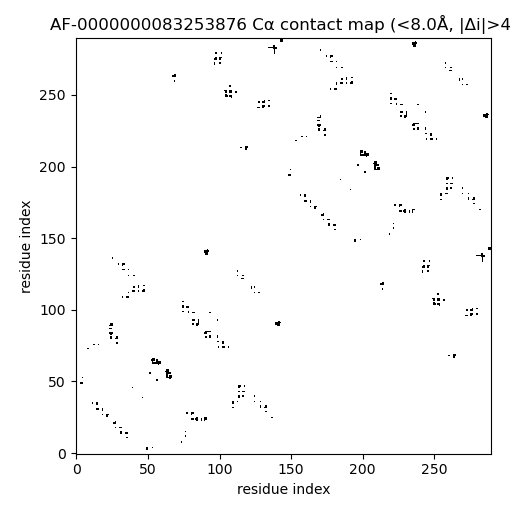275 C C . PRO B 1 144 ? 1.187 -22.78 -16.203 1 56.27 144 PRO B C 1
ATOM 2277 O O . PRO B 1 144 ? 0.105 -23.037 -15.669 1 56.27 144 PRO B O 1
ATOM 2280 N N . VAL B 1 145 ? 1.106 -22.466 -17.522 1 45.18 145 VAL B N 1
ATOM 2281 C CA . VAL B 1 145 ? 0.26 -23.281 -18.388 1 45.18 145 VAL B CA 1
ATOM 2282 C C . VAL B 1 145 ? 0.539 -24.761 -18.138 1 45.18 145 VAL B C 1
ATOM 2284 O O . VAL B 1 145 ? 1.666 -25.14 -17.812 1 45.18 145 VAL B O 1
#

Sequence (290 aa):
MQHIVEDLYVKGASFMSKIATESTASTMLRSYIETNLEYILAHKQHVAAVADIVMNLRDEEGKLIYHKPTDNAIYAPLIEILQWGQEDGSFRPIMPASAQVMAMTIRSAIDLASQQLVLNPDFNMKEYADELIQLFEAATRKSPVMQHIVEDLYVKGASFMSKIATESTASTMLRSYIETNLEYILAHKQHVAAVADIVMNLRDEEGKLIYHKPTDNAIYAPLIEILQWGQEDGSFRPIMPASAQVMAMTIRSAIDLASQQLVLNPDFNMKEYADELIQLFEAATRKSPV